Protein AF-A0A0Q7K925-F1 (afdb_monomer)

Sequence (202 aa):
MSREQDFFSYIRTAVDGRAGSNFDGSEWHDALVKLEPDLIVTTNYDKIIERSTGHGYSTHTYESERVAGDVRRRIPTLLKIHGSVDAIEDTILTRTDFTRLRLHGVHALSVLQALFLTRTVLLLGYSLGDPDIQLLLENVLGGRNESPAHYMLTQDSLPDYERDVLRYSHGVTTITYPSGEHERGLASLRVLADLVQSAKPA

Secondary structure (DSSP, 8-state):
--HHHHHHHHHHHHHHEETTEEPPPPHHHHHHHHH--SEEEE---SSHHHHHTTT-SEEEETT-SSHHHHHHTT--EEEETT--GGGGGG---SHHHHHHHHHH-HHHHHHHHHHHHHS--EEES--TT-HHHHHHHHHHHTT--PPP-EEEEEETTS-HHHHHIIIIIS-EEEEEE-TT-HHHHHHHHHHHHHHHHHHS--

Foldseek 3Di:
DDPVVVVLQVVLCVQQNDVVGGDEDDLLLVLVLLLQDLEAEDQGAYCRNCVSNVNQAAEDELLDPCQVVCVVVSRRHYYHDQYYSVPSVQGQDDPVSVVVSVVRSVNVLVVVLVCLQPAEEEAEPDDPPDVSVLVSLQVNPVPDPDAQRYEYEEAPPDDPVNQVCCCRRRSYHYDHDHPPPVVVSSVVSNVSSVVSVVPDDD

Radius of gyration: 17.51 Å; Cα contacts (8 Å, |Δi|>4): 279; chains: 1; bounding box: 45×38×47 Å

Mean predicted aligned error: 5.35 Å

Solvent-accessible surface area (backbone atoms only — not comparable to full-atom values): 11254 Å² total; per-residue (Å²): 133,55,75,65,58,54,49,51,53,48,49,41,36,73,63,33,29,45,94,98,54,53,59,74,60,50,75,62,44,56,32,50,50,58,48,60,63,61,63,47,77,40,72,59,41,45,58,36,67,47,60,61,47,74,57,68,46,54,75,39,42,25,70,36,83,52,55,62,62,35,59,73,67,69,39,38,31,31,38,19,62,29,22,34,55,91,48,52,89,71,32,53,81,49,77,67,32,54,51,47,46,64,68,57,14,47,62,37,53,50,48,49,46,51,43,63,69,73,42,73,47,78,42,68,92,72,61,99,80,47,66,65,62,48,51,46,32,34,73,63,32,67,87,59,99,62,78,60,58,28,37,30,56,44,53,58,77,62,51,69,70,58,52,47,45,32,36,75,45,39,25,28,41,78,47,66,28,61,69,90,41,58,68,57,45,47,50,53,49,40,53,50,17,52,53,52,61,71,67,53,82,130

Nearest PDB structures (foldseek):
  8bto-assembly1_A  TM=7.286E-01  e=7.382E-08  Bacillus cereus MSX-D12
  8btp-assembly1_A  TM=7.248E-01  e=2.450E-07  Bacillus cereus MSX-D12
  6vg7-assembly1_A  TM=5.124E-01  e=2.085E+00  synthetic construct
  4lc1-assembly1_A  TM=2.583E-01  e=9.342E+00  Methylorubrum extorquens AM1

pLDDT: mean 88.45, std 9.46, range [50.0, 97.31]

Structure (mmCIF, N/CA/C/O backbone):
data_AF-A0A0Q7K925-F1
#
_entry.id   AF-A0A0Q7K925-F1
#
loop_
_atom_site.group_PDB
_atom_site.id
_atom_site.type_symbol
_atom_site.label_atom_id
_atom_site.label_alt_id
_atom_site.label_comp_id
_atom_site.label_asym_id
_atom_site.label_entity_id
_atom_site.label_seq_id
_atom_site.pdbx_PDB_ins_code
_atom_site.Cartn_x
_atom_site.Cartn_y
_atom_site.Cartn_z
_atom_site.occupancy
_atom_site.B_iso_or_equiv
_atom_site.auth_seq_id
_atom_site.auth_comp_id
_atom_site.auth_asym_id
_atom_site.auth_atom_id
_atom_site.pdbx_PDB_model_num
ATOM 1 N N . MET A 1 1 ? 13.720 -16.230 -28.187 1.00 56.53 1 MET A N 1
ATOM 2 C CA . MET A 1 1 ? 13.239 -15.173 -27.277 1.00 56.53 1 MET A CA 1
ATOM 3 C C . MET A 1 1 ? 14.450 -14.415 -26.762 1.00 56.53 1 MET A C 1
ATOM 5 O O . MET A 1 1 ? 15.527 -15.002 -26.704 1.00 56.53 1 MET A O 1
ATOM 9 N N . SER A 1 2 ? 14.316 -13.112 -26.508 1.00 81.50 2 SER A N 1
ATOM 10 C CA . SER A 1 2 ? 15.375 -12.313 -25.870 1.00 81.50 2 SER A CA 1
ATOM 11 C C . SER A 1 2 ? 15.489 -12.693 -24.386 1.00 81.50 2 SER A C 1
ATOM 13 O O . SER A 1 2 ? 14.466 -12.964 -23.763 1.00 81.50 2 SER A O 1
ATOM 15 N N . ARG A 1 3 ? 16.696 -12.644 -23.795 1.00 81.69 3 ARG A N 1
ATOM 16 C CA . ARG A 1 3 ? 16.905 -12.852 -22.341 1.00 81.69 3 ARG A CA 1
ATOM 17 C C . ARG A 1 3 ? 16.012 -11.954 -21.478 1.00 81.69 3 ARG A C 1
ATOM 19 O O . ARG A 1 3 ? 15.628 -12.334 -20.381 1.00 81.69 3 ARG A O 1
ATOM 26 N N . GLU A 1 4 ? 15.697 -10.768 -21.983 1.00 80.44 4 GLU A N 1
ATOM 27 C CA . GLU A 1 4 ? 14.828 -9.791 -21.330 1.00 80.44 4 GLU A CA 1
ATOM 28 C C . GLU A 1 4 ? 13.353 -10.226 -21.335 1.00 80.44 4 GLU A C 1
ATOM 30 O O . GLU A 1 4 ? 12.679 -10.152 -20.313 1.00 80.44 4 GLU A O 1
ATOM 35 N N . GLN A 1 5 ? 12.870 -10.783 -22.451 1.00 81.44 5 GLN A N 1
ATOM 36 C CA . GLN A 1 5 ? 11.515 -11.344 -22.539 1.00 81.44 5 GLN A CA 1
ATOM 37 C C . GLN A 1 5 ? 11.351 -12.552 -21.610 1.00 81.44 5 GLN A C 1
ATOM 39 O O . GLN A 1 5 ? 10.313 -12.701 -20.966 1.00 81.44 5 GLN A O 1
ATOM 44 N N . ASP A 1 6 ? 12.388 -13.386 -21.503 1.00 86.94 6 ASP A N 1
ATOM 45 C CA . ASP A 1 6 ? 12.394 -14.530 -20.588 1.00 86.94 6 ASP A CA 1
ATOM 46 C C . ASP A 1 6 ? 12.355 -14.070 -19.119 1.00 86.94 6 ASP A C 1
ATOM 48 O O . ASP A 1 6 ? 11.628 -14.647 -18.309 1.00 86.94 6 ASP A O 1
ATOM 52 N N . PHE A 1 7 ? 13.076 -12.995 -18.780 1.00 88.56 7 PHE A N 1
ATOM 53 C CA . PHE A 1 7 ? 13.074 -12.399 -17.441 1.00 88.56 7 PHE A CA 1
ATOM 54 C C . PHE A 1 7 ? 11.700 -11.840 -17.047 1.00 88.56 7 PHE A C 1
ATOM 56 O O . PHE A 1 7 ? 11.174 -12.185 -15.989 1.00 88.56 7 PHE A O 1
ATOM 63 N N . PHE A 1 8 ? 11.076 -11.034 -17.907 1.00 89.19 8 PHE A N 1
ATOM 64 C CA . PHE A 1 8 ? 9.750 -10.475 -17.634 1.00 89.19 8 PHE A CA 1
ATOM 65 C C . PHE A 1 8 ? 8.655 -11.545 -17.571 1.00 89.19 8 PHE A C 1
ATOM 67 O O . PHE A 1 8 ? 7.779 -11.496 -16.704 1.00 89.19 8 PHE A O 1
ATOM 74 N N . SER A 1 9 ? 8.735 -12.561 -18.434 1.00 88.38 9 SER A N 1
ATOM 75 C CA . SER A 1 9 ? 7.850 -13.729 -18.385 1.00 88.38 9 SER A CA 1
ATOM 76 C C . SER A 1 9 ? 7.991 -14.499 -17.066 1.00 88.38 9 SER A C 1
ATOM 78 O O . SER A 1 9 ? 6.990 -14.902 -16.458 1.00 88.38 9 SER A O 1
ATOM 80 N N . TYR A 1 10 ? 9.229 -14.653 -16.583 1.00 91.62 10 TYR A N 1
ATOM 81 C CA . TYR A 1 10 ? 9.504 -15.259 -15.286 1.00 91.62 10 TYR A CA 1
ATOM 82 C C . TYR A 1 10 ? 8.887 -14.449 -14.143 1.00 91.62 10 TYR A C 1
ATOM 84 O O . TYR A 1 10 ? 8.159 -15.027 -13.339 1.00 91.62 10 TYR A O 1
ATOM 92 N N . ILE A 1 11 ? 9.104 -13.127 -14.097 1.00 91.06 11 ILE A N 1
ATOM 93 C CA . ILE A 1 11 ? 8.522 -12.271 -13.051 1.00 91.06 11 ILE A CA 1
ATOM 94 C C . ILE A 1 11 ? 7.000 -12.362 -13.062 1.00 91.06 11 ILE A C 1
ATOM 96 O O . ILE A 1 11 ? 6.417 -12.637 -12.018 1.00 91.06 11 ILE A O 1
ATOM 100 N N . ARG A 1 12 ? 6.354 -12.209 -14.227 1.00 92.31 12 ARG A N 1
ATOM 101 C CA . ARG A 1 12 ? 4.890 -12.315 -14.345 1.00 92.31 12 ARG A CA 1
ATOM 102 C C . ARG A 1 12 ? 4.382 -13.626 -13.747 1.00 92.31 12 ARG A C 1
ATOM 104 O O . ARG A 1 12 ? 3.444 -13.619 -12.955 1.00 92.31 12 ARG A O 1
ATOM 111 N N . THR A 1 13 ? 5.039 -14.731 -14.088 1.00 92.88 13 THR A N 1
ATOM 112 C CA . THR A 1 13 ? 4.672 -16.056 -13.579 1.00 92.88 13 THR A CA 1
ATOM 113 C C . THR A 1 13 ? 4.901 -16.185 -12.074 1.00 92.88 13 THR A C 1
ATOM 115 O O . THR A 1 13 ? 4.101 -16.811 -11.383 1.00 92.88 13 THR A O 1
ATOM 118 N N . ALA A 1 14 ? 5.993 -15.616 -11.567 1.00 93.12 14 ALA A N 1
ATOM 119 C CA . ALA A 1 14 ? 6.368 -15.698 -10.162 1.00 93.12 14 ALA A CA 1
ATOM 120 C C . ALA A 1 14 ? 5.453 -14.872 -9.250 1.00 93.12 14 ALA A C 1
ATOM 122 O O . ALA A 1 14 ? 5.247 -15.269 -8.108 1.00 93.12 14 ALA A O 1
ATOM 123 N N . VAL A 1 15 ? 4.916 -13.748 -9.739 1.00 92.88 15 VAL A N 1
ATOM 124 C CA . VAL A 1 15 ? 4.122 -12.817 -8.919 1.00 92.88 15 VAL A CA 1
ATOM 125 C C . VAL A 1 15 ? 2.614 -12.969 -9.106 1.00 92.88 15 VAL A C 1
ATOM 127 O O . VAL A 1 15 ? 1.887 -12.791 -8.141 1.00 92.88 15 VAL A O 1
ATOM 130 N N . ASP A 1 16 ? 2.128 -13.333 -10.299 1.00 94.75 16 ASP A N 1
ATOM 131 C CA . ASP A 1 16 ? 0.683 -13.443 -10.574 1.00 94.75 16 ASP A CA 1
ATOM 132 C C . ASP A 1 16 ? 0.240 -14.853 -10.991 1.00 94.75 16 ASP A C 1
ATOM 134 O O . ASP A 1 16 ? -0.944 -15.083 -11.227 1.00 94.75 16 ASP A O 1
ATOM 138 N N . GLY A 1 17 ? 1.168 -15.812 -11.045 1.00 93.00 17 GLY A N 1
ATOM 139 C CA . GLY A 1 17 ? 0.915 -17.188 -11.462 1.00 93.00 17 GLY A CA 1
ATOM 140 C C . GLY A 1 17 ? 1.013 -17.389 -12.977 1.00 93.00 17 GLY A C 1
ATOM 141 O O . GLY A 1 17 ? 1.264 -16.469 -13.758 1.00 93.00 17 GLY A O 1
ATOM 142 N N . ARG A 1 18 ? 0.849 -18.639 -13.423 1.00 90.44 18 ARG A N 1
ATOM 143 C CA . ARG A 1 18 ? 0.875 -18.970 -14.859 1.00 90.44 18 ARG A CA 1
ATOM 144 C C . ARG A 1 18 ? -0.419 -18.513 -15.524 1.00 90.44 18 ARG A C 1
ATOM 146 O O . ARG A 1 18 ? -1.474 -18.530 -14.902 1.00 90.44 18 ARG A O 1
ATOM 153 N N . ALA A 1 19 ? -0.359 -18.19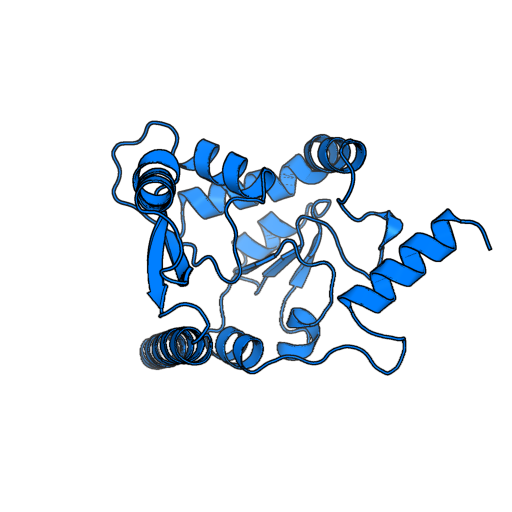5 -16.816 1.00 85.31 19 ALA A N 1
ATOM 154 C CA . ALA A 1 19 ? -1.558 -17.893 -17.594 1.00 85.31 19 ALA A CA 1
ATOM 155 C C . ALA A 1 19 ? -2.591 -19.034 -17.474 1.00 85.31 19 ALA A C 1
ATOM 157 O O . ALA A 1 19 ? -2.273 -20.189 -17.760 1.00 85.31 19 ALA A O 1
ATOM 158 N N . GLY A 1 20 ? -3.807 -18.707 -17.025 1.00 86.44 20 GLY A N 1
ATOM 159 C CA . GLY A 1 20 ? -4.881 -19.681 -16.780 1.00 86.44 20 GLY A CA 1
ATOM 160 C C . GLY A 1 20 ? -4.811 -20.403 -15.427 1.00 86.44 20 GLY A C 1
ATOM 161 O O . GLY A 1 20 ? -5.667 -21.231 -15.142 1.00 86.44 20 GLY A O 1
ATOM 162 N N . SER A 1 21 ? -3.814 -20.093 -14.600 1.00 92.19 21 SER A N 1
ATOM 163 C CA . SER A 1 21 ? -3.635 -20.587 -13.230 1.00 92.19 21 SER A CA 1
ATOM 164 C C . SER A 1 21 ? -3.020 -19.475 -12.373 1.00 92.19 21 SER A C 1
ATOM 166 O O . SER A 1 21 ? -1.971 -19.658 -11.745 1.00 92.19 21 SER A O 1
ATOM 168 N N . ASN A 1 22 ? -3.637 -18.294 -12.434 1.00 93.88 22 ASN A N 1
ATOM 169 C CA . ASN A 1 22 ? -3.220 -17.125 -11.671 1.00 93.88 22 ASN A CA 1
ATOM 170 C C . ASN A 1 22 ? -3.412 -17.360 -10.167 1.00 93.88 22 ASN A C 1
ATOM 172 O O . ASN A 1 22 ? -4.218 -18.197 -9.767 1.00 93.88 22 ASN A O 1
ATOM 176 N N . PHE A 1 23 ? -2.677 -16.628 -9.331 1.00 94.62 23 PHE A N 1
ATOM 177 C CA . PHE A 1 23 ? -2.871 -16.716 -7.884 1.00 94.62 23 PHE A CA 1
ATOM 178 C C . PHE A 1 23 ? -4.201 -16.090 -7.458 1.00 94.62 23 PHE A C 1
ATOM 180 O O . PHE A 1 23 ? -4.569 -15.005 -7.917 1.00 94.62 23 PHE A O 1
ATOM 187 N N . ASP A 1 24 ? -4.899 -16.757 -6.548 1.00 92.56 24 ASP A N 1
ATOM 188 C CA . ASP A 1 24 ? -6.140 -16.255 -5.968 1.00 92.56 24 ASP A CA 1
ATOM 189 C C . ASP A 1 24 ? -5.893 -15.449 -4.689 1.00 92.56 24 ASP A C 1
ATOM 191 O O . ASP A 1 24 ? -4.820 -15.498 -4.078 1.00 92.56 24 ASP A O 1
ATOM 195 N N . GLY A 1 25 ? -6.916 -14.690 -4.294 1.00 93.56 25 GLY A N 1
ATOM 196 C CA . GLY A 1 25 ? -6.944 -13.981 -3.023 1.00 93.56 25 GLY A CA 1
ATOM 197 C C . GLY A 1 25 ? -6.832 -14.939 -1.842 1.00 93.56 25 GLY A C 1
ATOM 198 O O . GLY A 1 25 ? -7.434 -16.009 -1.817 1.00 93.56 25 GLY A O 1
ATOM 199 N N . SER A 1 26 ? -6.047 -14.538 -0.849 1.00 95.00 26 SER A N 1
ATOM 200 C CA . SER A 1 26 ? -6.029 -15.174 0.470 1.00 95.00 26 SER A CA 1
ATOM 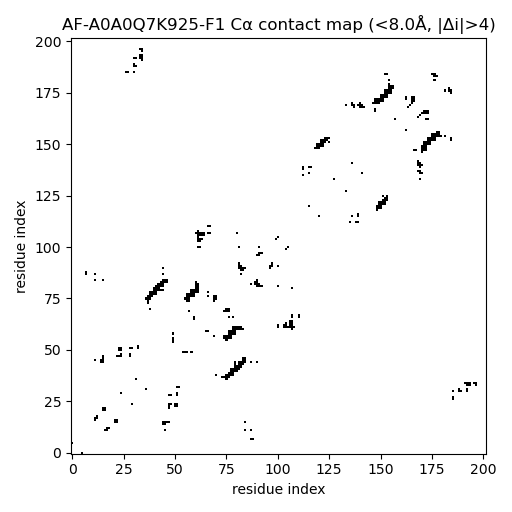201 C C . SER A 1 26 ? -7.096 -14.576 1.392 1.00 95.00 26 SER A C 1
ATOM 203 O O . SER A 1 26 ? -7.651 -13.518 1.107 1.00 95.00 26 SER A O 1
ATOM 205 N N . GLU A 1 27 ? -7.287 -15.169 2.573 1.00 96.31 27 GLU A N 1
ATOM 206 C CA . GLU A 1 27 ? -8.191 -14.637 3.607 1.00 96.31 27 GLU A CA 1
ATOM 207 C C . GLU A 1 27 ? -7.883 -13.181 4.020 1.00 96.31 27 GLU A C 1
ATOM 209 O O . GLU A 1 27 ? -8.756 -12.466 4.516 1.00 96.31 27 GLU A O 1
ATOM 214 N N . TRP A 1 28 ? -6.643 -12.723 3.813 1.00 96.19 28 TRP A N 1
ATOM 215 C CA . TRP A 1 28 ? -6.256 -11.322 3.993 1.00 96.19 28 TRP A CA 1
ATOM 216 C C . TRP A 1 28 ? -6.918 -10.397 2.975 1.00 96.19 28 TRP A C 1
ATOM 218 O O . TRP A 1 28 ? -7.328 -9.293 3.329 1.00 96.19 28 TRP A O 1
ATOM 228 N N . HIS A 1 29 ? -7.044 -10.852 1.730 1.00 95.75 29 HIS A N 1
ATOM 229 C CA . HIS A 1 29 ? -7.736 -10.116 0.681 1.00 95.75 29 HIS A CA 1
ATOM 230 C C . HIS A 1 29 ? -9.235 -10.074 0.965 1.00 95.75 29 HIS A C 1
ATOM 232 O O . HIS A 1 29 ? -9.829 -9.012 0.830 1.00 95.75 29 HIS A O 1
ATOM 238 N N . ASP A 1 30 ? -9.825 -11.159 1.474 1.00 95.25 30 ASP A N 1
ATOM 239 C CA . ASP A 1 30 ? -11.230 -11.160 1.904 1.00 95.25 30 ASP A CA 1
ATOM 240 C C . ASP A 1 30 ? -11.481 -10.141 3.025 1.00 95.25 30 ASP A C 1
ATOM 242 O O . ASP A 1 30 ? -12.455 -9.388 2.994 1.00 95.25 30 ASP A O 1
ATOM 246 N N . ALA A 1 31 ? -10.582 -10.078 4.015 1.00 96.06 31 ALA A N 1
ATOM 247 C CA . ALA A 1 31 ? -10.664 -9.099 5.096 1.00 96.06 31 ALA A CA 1
ATOM 248 C C . ALA A 1 31 ? -10.478 -7.656 4.588 1.00 96.06 31 ALA A C 1
ATOM 250 O O . ALA A 1 31 ? -11.187 -6.756 5.038 1.00 96.06 31 ALA A O 1
ATOM 251 N N . LEU A 1 32 ? -9.574 -7.437 3.626 1.00 94.94 32 LEU A N 1
ATOM 252 C CA . LEU A 1 32 ? -9.374 -6.143 2.968 1.00 94.94 32 LEU A CA 1
ATOM 253 C C . LEU A 1 32 ? -10.607 -5.715 2.159 1.00 94.94 32 LEU A C 1
ATOM 255 O O . LEU A 1 32 ? -11.028 -4.566 2.254 1.00 94.94 32 LEU A O 1
ATOM 259 N N . VAL A 1 33 ? -11.208 -6.634 1.400 1.00 93.75 33 VAL A N 1
ATOM 260 C CA . VAL A 1 33 ? -12.449 -6.393 0.649 1.00 93.75 33 VAL A CA 1
ATOM 261 C C . VAL A 1 33 ? -13.570 -6.035 1.616 1.00 93.75 33 VAL A C 1
ATOM 263 O O . VAL A 1 33 ? -14.247 -5.037 1.405 1.00 93.75 33 VAL A O 1
ATOM 266 N N . LYS A 1 34 ? -13.716 -6.776 2.722 1.00 95.06 34 LYS A N 1
ATOM 267 C CA . LYS A 1 34 ? -14.710 -6.485 3.764 1.00 95.06 34 LYS A CA 1
ATOM 268 C C . LYS A 1 34 ? -14.487 -5.133 4.439 1.00 95.06 34 LYS A C 1
ATOM 270 O O . LYS A 1 34 ? -15.453 -4.514 4.870 1.00 95.06 34 LYS A O 1
ATOM 275 N N . LEU A 1 35 ? -13.248 -4.664 4.553 1.00 94.31 35 LEU A N 1
ATOM 276 C CA . LEU A 1 35 ? -12.957 -3.333 5.087 1.00 94.31 35 LEU A CA 1
ATOM 277 C C . LEU A 1 35 ? -13.506 -2.218 4.172 1.00 94.31 35 LEU A C 1
ATOM 279 O O . LEU A 1 35 ? -13.855 -1.151 4.670 1.00 94.31 35 LEU A O 1
ATOM 283 N N . GLU A 1 36 ? -13.626 -2.485 2.865 1.00 93.19 36 GLU A N 1
ATOM 284 C CA . GLU A 1 36 ? -14.076 -1.552 1.817 1.00 93.19 36 GLU A CA 1
ATOM 285 C C . GLU A 1 36 ? -13.370 -0.180 1.878 1.00 93.19 36 GLU A C 1
ATOM 287 O O . GLU A 1 36 ? -14.025 0.856 2.018 1.00 93.19 36 GLU A O 1
ATOM 292 N N . PRO A 1 37 ? -12.026 -0.134 1.808 1.00 93.69 37 PRO A N 1
ATOM 293 C CA . PRO A 1 37 ? -11.300 1.132 1.794 1.00 93.69 37 PRO A CA 1
ATOM 294 C C . PRO A 1 37 ? -11.608 1.935 0.520 1.00 93.69 37 PRO A C 1
ATOM 296 O O . PRO A 1 37 ? -11.560 1.389 -0.575 1.00 93.69 37 PRO A O 1
ATOM 299 N N . ASP A 1 38 ? -11.827 3.250 0.622 1.00 92.25 38 ASP A N 1
ATOM 300 C CA . ASP A 1 38 ? -12.024 4.124 -0.556 1.00 92.25 38 ASP A CA 1
ATOM 301 C C . ASP A 1 38 ? -10.792 4.177 -1.479 1.00 92.25 38 ASP A C 1
ATOM 303 O O . ASP A 1 38 ? -10.878 4.513 -2.662 1.00 92.25 38 ASP A O 1
ATOM 307 N N . LEU A 1 39 ? -9.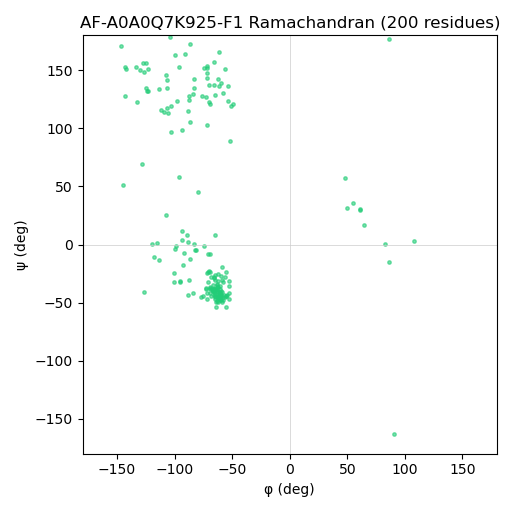614 3.913 -0.919 1.00 95.25 39 LEU A N 1
ATOM 308 C CA . LEU A 1 39 ? -8.346 3.958 -1.623 1.00 95.25 39 LEU A CA 1
ATOM 309 C C . LEU A 1 39 ? -7.443 2.836 -1.122 1.00 95.25 39 LEU A C 1
ATOM 311 O O . LEU A 1 39 ? -7.175 2.740 0.075 1.00 95.25 39 LEU A O 1
ATOM 315 N N . ILE A 1 40 ? -6.923 2.053 -2.057 1.00 96.12 40 ILE A N 1
ATOM 316 C CA . ILE A 1 40 ? -5.865 1.077 -1.825 1.00 96.12 40 ILE A CA 1
ATOM 317 C C . ILE A 1 40 ? -4.634 1.545 -2.591 1.00 96.12 40 ILE A C 1
ATOM 319 O O . ILE A 1 40 ? -4.725 1.932 -3.755 1.00 96.12 40 ILE A O 1
ATOM 323 N N . VAL A 1 41 ? -3.477 1.507 -1.940 1.00 94.19 41 VAL A N 1
ATOM 324 C CA . VAL A 1 41 ? -2.188 1.804 -2.563 1.00 94.19 41 VAL A CA 1
ATOM 325 C C . VAL A 1 41 ? -1.282 0.602 -2.350 1.00 94.19 41 VAL A C 1
ATOM 327 O O . VAL A 1 41 ? -1.210 0.088 -1.237 1.00 94.19 41 VAL A O 1
ATOM 330 N N . THR A 1 42 ? -0.620 0.134 -3.405 1.00 93.00 42 THR A N 1
ATOM 331 C CA . THR A 1 42 ? 0.251 -1.044 -3.341 1.00 93.00 42 THR A CA 1
ATOM 332 C C . THR A 1 42 ? 1.501 -0.878 -4.201 1.00 93.00 42 THR A C 1
ATOM 334 O O . THR A 1 42 ? 1.494 -0.175 -5.216 1.00 93.00 42 THR A O 1
ATOM 337 N N . THR A 1 43 ? 2.577 -1.538 -3.784 1.00 90.69 43 THR A N 1
ATOM 338 C CA . THR A 1 43 ? 3.808 -1.740 -4.560 1.00 90.69 43 THR A CA 1
ATOM 339 C C . THR A 1 43 ? 3.842 -3.119 -5.228 1.00 90.69 43 THR A C 1
ATOM 341 O O . THR A 1 43 ? 4.753 -3.419 -5.993 1.00 90.69 43 THR A O 1
ATOM 344 N N . ASN A 1 44 ? 2.814 -3.947 -5.010 1.00 92.81 44 ASN A N 1
ATOM 345 C CA . ASN A 1 44 ? 2.686 -5.248 -5.653 1.00 92.81 44 ASN A CA 1
ATOM 346 C C . ASN A 1 44 ? 2.332 -5.120 -7.143 1.00 92.81 44 ASN A C 1
ATOM 348 O O . ASN A 1 44 ? 1.513 -4.288 -7.545 1.00 92.81 44 ASN A O 1
ATOM 352 N N . TYR A 1 45 ? 2.897 -6.017 -7.952 1.00 94.06 45 TYR A N 1
ATOM 353 C CA . TYR A 1 45 ? 2.660 -6.072 -9.398 1.00 94.06 45 TYR A CA 1
ATOM 354 C C . TYR A 1 45 ? 1.436 -6.913 -9.774 1.00 94.06 45 TYR A C 1
ATOM 356 O O . TYR A 1 45 ? 0.803 -6.641 -10.797 1.00 94.06 45 TYR A O 1
ATOM 364 N N . ASP A 1 46 ? 1.130 -7.941 -8.978 1.00 95.56 46 ASP A N 1
ATOM 365 C CA . ASP A 1 46 ? 0.066 -8.924 -9.212 1.00 95.56 46 ASP A CA 1
ATOM 366 C C . ASP A 1 46 ? -1.331 -8.294 -9.252 1.00 95.56 46 ASP A C 1
ATOM 368 O O . ASP A 1 46 ? -1.506 -7.138 -8.874 1.00 95.56 46 ASP A O 1
ATOM 372 N N . LYS A 1 47 ? -2.328 -9.039 -9.739 1.00 95.69 47 LYS A N 1
ATOM 373 C CA . LYS A 1 47 ? -3.717 -8.560 -9.859 1.00 95.69 47 LYS A CA 1
ATOM 374 C C . LYS A 1 47 ? -4.656 -9.190 -8.831 1.00 95.69 47 LYS A C 1
ATOM 376 O O . LYS A 1 47 ? -5.857 -9.330 -9.085 1.00 95.69 47 LYS A O 1
ATOM 381 N N . ILE A 1 48 ? -4.123 -9.634 -7.692 1.00 96.56 48 ILE A N 1
ATOM 382 C CA . ILE A 1 48 ? -4.905 -10.367 -6.695 1.00 96.56 48 ILE A CA 1
ATOM 383 C C . ILE A 1 48 ? -5.969 -9.453 -6.074 1.00 96.56 48 ILE A C 1
ATOM 385 O O . ILE A 1 48 ? -7.111 -9.882 -5.908 1.00 96.56 48 ILE A O 1
ATOM 389 N N . ILE A 1 49 ? -5.646 -8.186 -5.791 1.00 95.62 49 ILE A N 1
ATOM 390 C CA . ILE A 1 49 ? -6.597 -7.209 -5.227 1.00 95.62 49 ILE A CA 1
ATOM 391 C C . ILE A 1 49 ? -7.729 -6.919 -6.223 1.00 95.62 49 ILE A C 1
ATOM 393 O O . ILE A 1 49 ? -8.905 -6.932 -5.856 1.00 95.62 49 ILE A O 1
ATOM 397 N N . GLU A 1 50 ? -7.400 -6.713 -7.497 1.00 95.50 50 GLU A N 1
ATOM 398 C CA . GLU A 1 50 ? -8.366 -6.489 -8.573 1.00 95.50 50 GLU A CA 1
ATOM 399 C C . GLU A 1 50 ? -9.334 -7.671 -8.702 1.00 95.50 50 GLU A C 1
ATOM 401 O O . GLU A 1 50 ? -10.548 -7.474 -8.764 1.00 95.50 50 GLU A O 1
ATOM 406 N N . ARG A 1 51 ? -8.813 -8.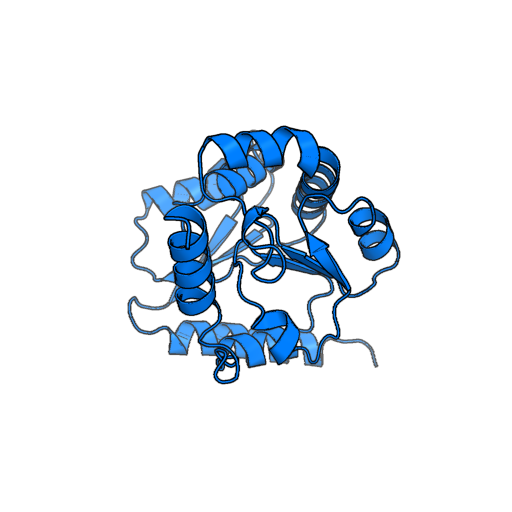907 -8.684 1.00 94.25 51 ARG A N 1
ATOM 407 C CA . ARG A 1 51 ? -9.637 -10.124 -8.726 1.00 94.25 51 ARG A CA 1
ATOM 408 C C . ARG A 1 51 ? -10.506 -10.268 -7.475 1.00 94.25 51 ARG A C 1
ATOM 410 O O . ARG A 1 51 ? -11.706 -10.494 -7.605 1.00 94.25 51 ARG A O 1
ATOM 417 N N . SER A 1 52 ? -9.928 -10.078 -6.288 1.00 93.75 52 SER A N 1
ATOM 418 C CA . SER A 1 52 ? -10.620 -10.246 -4.997 1.00 93.75 52 SER A CA 1
ATOM 419 C C . SER A 1 52 ? -11.752 -9.235 -4.799 1.00 93.75 52 SER A C 1
ATOM 421 O O . SER A 1 52 ? -12.760 -9.537 -4.173 1.00 93.75 52 SER A O 1
ATOM 423 N N . THR A 1 53 ? -11.617 -8.038 -5.373 1.00 90.12 53 THR A N 1
ATOM 424 C CA . THR A 1 53 ? -12.638 -6.977 -5.324 1.00 90.12 53 THR A CA 1
ATOM 425 C C . THR A 1 53 ? -13.654 -7.059 -6.466 1.00 90.12 53 THR A C 1
ATOM 427 O O . THR A 1 53 ? -14.501 -6.176 -6.596 1.00 90.12 53 THR A O 1
ATOM 430 N N . GLY A 1 54 ? -13.562 -8.066 -7.343 1.00 87.25 54 GLY A N 1
ATOM 431 C CA . GLY A 1 54 ? -14.413 -8.162 -8.530 1.00 87.25 54 GLY A CA 1
ATOM 432 C C . GLY A 1 54 ? -14.246 -6.983 -9.496 1.00 87.25 54 GLY A C 1
ATOM 433 O O . GLY A 1 54 ? -15.193 -6.631 -10.190 1.00 87.25 54 GLY A O 1
ATOM 434 N N . HIS A 1 55 ? -13.056 -6.372 -9.545 1.00 85.25 55 HIS A N 1
ATOM 435 C CA . HIS A 1 55 ? -12.756 -5.152 -10.307 1.00 85.25 55 HIS A CA 1
ATOM 436 C C . HIS A 1 55 ? -13.588 -3.929 -9.874 1.00 85.25 55 HIS A C 1
ATOM 438 O O . HIS A 1 55 ? -13.876 -3.047 -10.681 1.00 85.25 55 HIS A O 1
ATOM 444 N N . GLY A 1 56 ? -13.961 -3.857 -8.591 1.00 89.50 56 GLY A N 1
ATOM 445 C CA . GLY A 1 56 ? -14.729 -2.741 -8.024 1.00 89.50 56 GLY A CA 1
ATOM 446 C C . GLY A 1 56 ? -13.958 -1.421 -7.880 1.00 89.50 56 GLY A C 1
ATOM 447 O O . GLY A 1 56 ? -14.560 -0.396 -7.568 1.00 89.50 56 GLY A O 1
ATOM 448 N N . TYR A 1 57 ? -12.643 -1.430 -8.113 1.00 95.44 57 TYR A N 1
ATOM 449 C CA . TYR A 1 57 ? -11.764 -0.268 -7.984 1.00 95.44 57 TYR A CA 1
ATOM 450 C C . TYR A 1 57 ? -11.327 0.269 -9.350 1.00 95.44 57 TYR A C 1
ATOM 452 O O . TYR A 1 57 ? -11.003 -0.484 -10.266 1.00 95.44 57 TYR A O 1
ATOM 460 N N . SER A 1 58 ? -11.250 1.595 -9.464 1.00 96.38 58 SER A N 1
ATOM 461 C CA . SER A 1 58 ? -10.573 2.283 -10.563 1.00 96.38 58 SER A CA 1
ATOM 462 C C . SER A 1 58 ? -9.062 2.098 -10.394 1.00 96.38 58 SER A C 1
ATOM 464 O O . SER A 1 58 ? -8.455 2.716 -9.514 1.00 96.38 58 SER A O 1
ATOM 466 N N . THR A 1 59 ? -8.469 1.197 -11.181 1.00 96.44 59 THR A N 1
ATOM 467 C CA . THR A 1 59 ? -7.040 0.861 -11.098 1.00 96.44 59 THR A CA 1
ATOM 468 C C . THR A 1 59 ? -6.184 1.848 -11.887 1.00 96.44 59 THR A C 1
ATOM 470 O O . THR A 1 59 ? -6.415 2.087 -13.071 1.00 96.44 59 THR A O 1
ATOM 473 N N . HIS A 1 60 ? -5.151 2.378 -11.237 1.00 96.19 60 HIS A N 1
ATOM 474 C CA . HIS A 1 60 ? -4.183 3.323 -11.787 1.00 96.19 60 HIS A CA 1
ATOM 475 C C . HIS A 1 60 ? -2.757 2.860 -11.495 1.00 96.19 60 HIS A C 1
ATOM 477 O O . HIS A 1 60 ? -2.495 2.246 -10.462 1.00 96.19 60 HIS A O 1
ATOM 483 N N . THR A 1 61 ? -1.822 3.206 -12.374 1.00 95.38 61 THR A N 1
ATOM 484 C CA . THR A 1 61 ? -0.377 3.082 -12.131 1.00 95.38 61 THR A CA 1
ATOM 485 C C . THR A 1 61 ? 0.235 4.451 -11.827 1.00 95.38 61 THR A C 1
ATOM 487 O O . THR A 1 61 ? -0.467 5.467 -11.833 1.00 95.38 61 THR A O 1
ATOM 490 N N . TYR A 1 62 ? 1.543 4.497 -11.563 1.00 91.88 62 TYR A N 1
ATOM 491 C CA . TYR A 1 62 ? 2.254 5.740 -11.252 1.00 91.88 62 TYR A CA 1
ATOM 492 C C . TYR A 1 62 ? 2.130 6.830 -12.328 1.00 91.88 62 TYR A C 1
ATOM 494 O O . TYR A 1 62 ? 2.154 8.007 -11.986 1.00 91.88 62 TYR A O 1
ATOM 502 N N . GLU A 1 63 ? 1.941 6.472 -13.599 1.00 93.31 63 GLU A N 1
ATOM 503 C CA . GLU A 1 63 ? 1.815 7.432 -14.711 1.00 93.31 63 GLU A CA 1
ATOM 504 C C . GLU A 1 63 ? 0.408 8.036 -14.842 1.00 93.31 63 GLU A C 1
ATOM 506 O O . GLU A 1 63 ? 0.175 8.905 -15.679 1.00 93.31 63 GLU A O 1
ATOM 511 N N . SER A 1 64 ? -0.562 7.586 -14.039 1.00 93.19 64 SER A N 1
ATOM 512 C CA . SER A 1 64 ? -1.940 8.054 -14.173 1.00 93.19 64 SER A CA 1
ATOM 513 C C . SER A 1 64 ? -2.116 9.507 -13.732 1.00 93.19 64 SER A C 1
ATOM 515 O O . SER A 1 64 ? -1.949 9.850 -12.562 1.00 93.19 64 SER A O 1
ATOM 517 N N . GLU A 1 65 ? -2.612 10.340 -14.645 1.00 93.38 65 GLU A N 1
ATOM 518 C CA . GLU A 1 65 ? -3.072 11.709 -14.364 1.00 93.38 65 GLU A CA 1
ATOM 519 C C . GLU A 1 65 ? -4.512 11.765 -13.816 1.00 93.38 65 GLU A C 1
ATOM 521 O O . GLU A 1 65 ? -5.036 12.827 -13.475 1.00 93.38 65 GLU A O 1
ATOM 526 N N . ARG A 1 66 ? -5.202 10.618 -13.752 1.00 95.00 66 ARG A N 1
ATOM 527 C CA . ARG A 1 66 ? -6.619 10.542 -13.356 1.00 95.00 66 ARG A CA 1
ATOM 528 C C . ARG A 1 66 ? -6.819 10.298 -11.866 1.00 95.00 66 ARG A C 1
ATOM 530 O O . ARG A 1 66 ? -7.908 10.576 -11.360 1.00 95.00 66 ARG A O 1
ATOM 537 N N . VAL A 1 67 ? -5.783 9.834 -11.168 1.00 95.38 67 VAL A N 1
ATOM 538 C CA . VAL A 1 67 ? -5.853 9.442 -9.754 1.00 95.38 67 VAL A CA 1
ATOM 539 C C . VAL A 1 67 ? -6.392 10.568 -8.865 1.00 95.38 67 VAL A C 1
ATOM 541 O O . VAL A 1 67 ? -7.316 10.335 -8.088 1.00 95.38 67 VAL A O 1
ATOM 544 N N . ALA A 1 68 ? -5.940 11.817 -9.039 1.00 94.94 68 ALA A N 1
ATOM 545 C CA . ALA A 1 68 ? -6.464 12.958 -8.277 1.00 94.94 68 ALA A CA 1
ATOM 546 C C . ALA A 1 68 ? -7.972 13.174 -8.496 1.00 94.94 68 ALA A C 1
ATOM 548 O O . ALA A 1 68 ? -8.716 13.495 -7.567 1.00 94.94 68 ALA A O 1
ATOM 549 N N . GLY A 1 69 ? -8.431 13.015 -9.740 1.00 96.19 69 GLY A N 1
ATOM 550 C CA . GLY A 1 69 ? -9.829 13.206 -10.114 1.00 96.19 69 GLY A CA 1
ATOM 551 C C . GLY A 1 69 ? -10.748 12.131 -9.540 1.00 96.19 69 GLY A C 1
ATOM 552 O O . GLY A 1 69 ? -11.881 12.443 -9.166 1.00 96.19 69 GLY A O 1
ATOM 553 N N . ASP A 1 70 ? -10.272 10.891 -9.463 1.00 96.62 70 ASP A N 1
ATOM 554 C CA . ASP A 1 70 ? -11.022 9.761 -8.911 1.00 96.62 70 ASP A CA 1
ATOM 555 C C . ASP A 1 70 ? -11.070 9.837 -7.378 1.00 96.62 70 ASP A C 1
ATOM 557 O O . ASP A 1 70 ? -12.159 9.790 -6.799 1.00 96.62 70 ASP A O 1
ATOM 561 N N . VAL A 1 71 ? -9.935 10.146 -6.734 1.00 94.75 71 VAL A N 1
ATOM 562 C CA . VAL A 1 71 ? -9.855 10.431 -5.289 1.00 94.75 71 VAL A CA 1
ATOM 563 C C . VAL A 1 71 ? -10.803 11.566 -4.893 1.00 94.75 71 VAL A C 1
ATOM 565 O O . VAL A 1 71 ? -11.546 11.443 -3.917 1.00 94.75 71 VAL A O 1
ATOM 568 N N . ARG A 1 72 ? -10.834 12.668 -5.659 1.00 94.69 72 ARG A N 1
ATOM 569 C CA . ARG A 1 72 ? -11.733 13.807 -5.398 1.00 94.69 72 ARG A CA 1
ATOM 570 C C . ARG A 1 72 ? -13.209 13.424 -5.504 1.00 94.69 72 ARG A C 1
ATOM 572 O O . ARG A 1 72 ? -14.029 13.945 -4.754 1.00 94.69 72 ARG A O 1
ATOM 579 N N . ARG A 1 73 ? -13.551 12.541 -6.444 1.00 95.81 73 ARG A N 1
ATOM 580 C CA . ARG A 1 73 ? -14.923 12.064 -6.671 1.00 95.81 73 ARG A CA 1
ATOM 581 C C . ARG A 1 73 ? -15.333 10.928 -5.734 1.00 95.81 73 ARG A C 1
ATOM 583 O O . ARG A 1 73 ? -16.469 10.481 -5.837 1.00 95.81 73 ARG A O 1
ATOM 590 N N . ARG A 1 74 ? -14.445 10.497 -4.827 1.00 93.38 74 ARG A N 1
ATOM 591 C CA . ARG A 1 74 ? -14.645 9.330 -3.951 1.00 93.38 74 ARG A CA 1
ATOM 592 C C . ARG A 1 74 ? -14.975 8.063 -4.745 1.00 93.38 74 ARG A C 1
ATOM 594 O O . ARG A 1 74 ? -15.789 7.252 -4.324 1.00 93.38 74 ARG A O 1
ATOM 601 N N . ILE A 1 75 ? -14.368 7.923 -5.921 1.00 95.81 75 ILE A N 1
ATOM 602 C CA . ILE A 1 75 ? -14.419 6.671 -6.673 1.00 95.81 75 ILE A CA 1
ATOM 603 C C . ILE A 1 75 ? -13.443 5.712 -5.979 1.00 95.81 75 ILE A C 1
ATOM 605 O O . ILE A 1 75 ? -12.287 6.112 -5.799 1.00 95.81 75 ILE A O 1
ATOM 609 N N . PRO A 1 76 ? -13.856 4.485 -5.603 1.00 95.69 76 PRO A N 1
ATOM 610 C CA . PRO A 1 76 ? -12.943 3.483 -5.064 1.00 95.69 76 PRO A CA 1
ATOM 611 C C . PRO A 1 76 ? -11.736 3.332 -5.987 1.00 95.69 76 PRO A C 1
ATOM 613 O O . PRO A 1 76 ? -11.889 3.059 -7.177 1.00 95.69 76 PRO A O 1
ATOM 616 N N . THR A 1 77 ? -10.540 3.602 -5.475 1.00 97.31 77 THR A N 1
ATOM 617 C CA . THR A 1 77 ? -9.329 3.749 -6.296 1.00 97.31 77 THR A CA 1
ATOM 618 C C . THR A 1 77 ? -8.250 2.765 -5.851 1.00 97.31 77 THR A C 1
ATOM 620 O O . THR A 1 77 ? -7.973 2.651 -4.661 1.00 97.31 77 THR A O 1
ATOM 623 N N . LEU A 1 78 ? -7.635 2.053 -6.796 1.00 97.25 78 LEU A N 1
ATOM 624 C CA . LEU A 1 78 ? -6.459 1.214 -6.556 1.00 97.25 78 LEU A CA 1
ATOM 625 C C . LEU A 1 78 ? -5.262 1.847 -7.267 1.00 97.25 78 LEU A C 1
ATOM 627 O O . LEU A 1 78 ? -5.251 1.929 -8.490 1.00 97.25 78 LEU A O 1
ATOM 631 N N . LEU A 1 79 ? -4.255 2.293 -6.520 1.00 96.12 79 LEU A N 1
ATOM 632 C CA . LEU A 1 79 ? -3.026 2.866 -7.067 1.00 96.12 79 LEU A CA 1
ATOM 633 C C . LEU A 1 79 ? -1.859 1.885 -6.912 1.00 96.12 79 LEU A C 1
ATOM 635 O O . LEU A 1 79 ? -1.447 1.576 -5.795 1.00 96.12 79 LEU A O 1
ATOM 639 N N . LYS A 1 80 ? -1.289 1.443 -8.034 1.00 95.38 80 LYS A N 1
ATOM 640 C CA . LYS A 1 80 ? -0.124 0.552 -8.089 1.00 95.38 80 LYS A CA 1
ATOM 641 C C . LYS A 1 80 ? 1.125 1.359 -8.434 1.00 95.38 80 LYS A C 1
ATOM 643 O O . LYS A 1 80 ? 1.377 1.668 -9.601 1.00 95.38 80 LYS A O 1
ATOM 648 N N . ILE A 1 81 ? 1.889 1.754 -7.416 1.00 91.88 81 ILE A N 1
ATOM 649 C CA . ILE A 1 81 ? 3.007 2.706 -7.565 1.00 91.88 81 ILE A CA 1
ATOM 650 C C . ILE A 1 81 ? 4.138 2.103 -8.403 1.00 91.88 81 ILE A C 1
ATOM 652 O O . ILE A 1 81 ? 4.769 2.802 -9.187 1.00 91.88 81 ILE A O 1
ATOM 656 N N . HIS A 1 82 ? 4.380 0.799 -8.287 1.00 91.38 82 HIS A N 1
ATOM 657 C CA . HIS A 1 82 ? 5.448 0.134 -9.037 1.00 91.38 82 HIS A CA 1
ATOM 658 C C . HIS A 1 82 ? 4.971 -0.481 -10.361 1.00 91.38 82 HIS A C 1
ATOM 660 O O . HIS A 1 82 ? 5.717 -1.201 -11.014 1.00 91.38 82 HIS A O 1
ATOM 666 N N . GLY A 1 83 ? 3.754 -0.161 -10.808 1.00 93.00 83 GLY A N 1
ATOM 667 C CA . GLY A 1 83 ? 3.181 -0.692 -12.047 1.00 93.00 83 GLY A CA 1
ATOM 668 C C . GLY A 1 83 ? 2.389 -1.987 -11.842 1.00 93.00 83 GLY A C 1
ATOM 669 O O . GLY A 1 83 ? 1.956 -2.304 -10.738 1.00 93.00 83 GLY A O 1
ATOM 670 N N . SER A 1 84 ? 2.129 -2.715 -12.929 1.00 95.00 84 SER A N 1
ATOM 671 C CA . SER A 1 84 ? 1.267 -3.906 -12.931 1.00 95.00 84 SER A CA 1
ATOM 672 C C . SER A 1 84 ? 1.803 -4.971 -13.885 1.00 95.00 84 SER A C 1
ATOM 674 O O . SER A 1 84 ? 2.407 -4.641 -14.902 1.00 95.00 84 SER A O 1
ATOM 676 N N . VAL A 1 85 ? 1.507 -6.246 -13.622 1.00 94.25 85 VAL A N 1
ATOM 677 C CA . VAL A 1 85 ? 1.866 -7.373 -14.508 1.00 94.25 85 VAL A CA 1
ATOM 678 C C . VAL A 1 85 ? 1.300 -7.286 -15.932 1.00 94.25 85 VAL A C 1
ATOM 680 O O . VAL A 1 85 ? 1.817 -7.964 -16.831 1.00 94.25 85 VAL A O 1
ATOM 683 N N . ASP A 1 86 ? 0.262 -6.470 -16.147 1.00 90.81 86 ASP A N 1
ATOM 684 C CA . ASP A 1 86 ? -0.311 -6.204 -17.475 1.00 90.81 86 ASP A CA 1
ATOM 685 C C . ASP A 1 86 ? 0.707 -5.526 -18.411 1.00 90.81 86 ASP A C 1
ATOM 687 O O . ASP A 1 86 ? 0.767 -5.863 -19.591 1.00 90.81 86 ASP A O 1
ATOM 691 N N . ALA A 1 87 ? 1.539 -4.633 -17.866 1.00 91.31 87 ALA A N 1
ATOM 692 C CA . ALA A 1 87 ? 2.626 -3.933 -18.549 1.00 91.31 87 ALA A CA 1
ATOM 693 C C . ALA A 1 87 ? 3.907 -4.115 -17.722 1.00 91.31 87 ALA A C 1
ATOM 695 O O . ALA A 1 87 ? 4.372 -3.210 -17.030 1.00 91.31 87 ALA A O 1
ATOM 696 N N . ILE A 1 88 ? 4.416 -5.350 -17.712 1.00 90.12 88 ILE A N 1
ATOM 697 C CA . ILE A 1 88 ? 5.510 -5.758 -16.823 1.00 90.12 88 ILE A CA 1
ATOM 698 C C . ILE A 1 88 ? 6.815 -5.020 -17.157 1.00 90.12 88 ILE A C 1
ATOM 700 O O . ILE A 1 88 ? 7.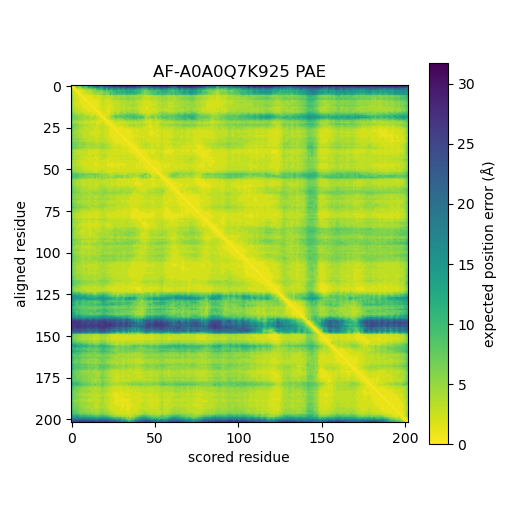624 -4.754 -16.275 1.00 90.12 88 ILE A O 1
ATOM 704 N N . GLU A 1 89 ? 6.988 -4.637 -18.415 1.00 88.94 89 GLU A N 1
ATOM 705 C CA . GLU A 1 89 ? 8.124 -3.873 -18.923 1.00 88.94 89 GLU A CA 1
ATOM 706 C C . GLU A 1 89 ? 8.181 -2.453 -18.327 1.00 88.94 89 GLU A C 1
ATOM 708 O O . GLU A 1 89 ? 9.262 -1.883 -18.174 1.00 88.94 89 GLU A O 1
ATOM 713 N N . ASP A 1 90 ? 7.028 -1.919 -17.912 1.00 89.75 90 ASP A N 1
ATOM 714 C CA . ASP A 1 90 ? 6.888 -0.589 -17.313 1.00 89.75 90 ASP A CA 1
ATOM 715 C C . ASP A 1 90 ? 6.939 -0.624 -15.773 1.00 89.75 90 ASP A C 1
ATOM 717 O O . ASP A 1 90 ? 6.800 0.407 -15.108 1.00 89.75 90 ASP A O 1
ATOM 721 N N . THR A 1 91 ? 7.184 -1.792 -15.170 1.00 91.88 91 THR A N 1
ATOM 722 C CA . THR A 1 91 ? 7.267 -1.920 -13.707 1.00 91.88 91 THR A CA 1
ATOM 723 C C . THR A 1 91 ? 8.535 -1.308 -13.114 1.00 91.88 91 THR A C 1
ATOM 725 O O . THR A 1 91 ? 9.567 -1.180 -13.774 1.00 91.88 91 THR A O 1
ATOM 728 N N . ILE A 1 92 ? 8.448 -0.893 -11.848 1.00 88.44 92 ILE A N 1
ATOM 729 C CA . ILE A 1 92 ? 9.541 -0.249 -11.117 1.00 88.44 92 ILE A CA 1
ATOM 730 C C . ILE A 1 92 ? 10.325 -1.293 -10.328 1.00 88.44 92 ILE A C 1
ATOM 732 O O . ILE A 1 92 ? 9.915 -1.682 -9.245 1.00 88.44 92 ILE A O 1
ATOM 736 N N . LEU A 1 93 ? 11.462 -1.743 -10.865 1.00 85.56 93 LEU A N 1
ATOM 737 C CA . LEU A 1 93 ? 12.280 -2.795 -10.244 1.00 85.56 93 LEU A CA 1
ATOM 738 C C . LEU A 1 93 ? 13.741 -2.377 -10.061 1.00 85.56 93 LEU A C 1
ATOM 740 O O . LEU A 1 93 ? 14.376 -2.678 -9.049 1.00 85.56 93 LEU A O 1
ATOM 744 N N . THR A 1 94 ? 14.307 -1.702 -11.058 1.00 86.81 94 THR A N 1
ATOM 745 C CA . THR A 1 94 ? 15.719 -1.323 -11.092 1.00 86.81 94 THR A CA 1
ATOM 746 C C . THR A 1 94 ? 15.918 0.132 -10.681 1.00 86.81 94 THR A C 1
ATOM 748 O O . THR A 1 94 ? 15.004 0.950 -10.738 1.00 86.81 94 THR A O 1
ATOM 751 N N . ARG A 1 95 ? 17.157 0.509 -10.328 1.00 83.31 95 ARG A N 1
ATOM 752 C CA . ARG A 1 95 ? 17.527 1.909 -10.018 1.00 83.31 95 ARG A CA 1
ATOM 753 C C . ARG A 1 95 ? 17.132 2.899 -11.122 1.00 83.31 95 ARG A C 1
ATOM 755 O O . ARG A 1 95 ? 16.767 4.036 -10.823 1.00 83.31 95 ARG A O 1
ATOM 762 N N . THR A 1 96 ? 17.214 2.477 -12.382 1.00 86.94 96 THR A N 1
ATOM 763 C CA . THR A 1 96 ? 16.794 3.292 -13.526 1.00 86.94 96 THR A CA 1
ATOM 764 C C . THR A 1 96 ? 15.283 3.501 -13.512 1.00 86.94 96 THR A C 1
ATOM 766 O O . THR A 1 96 ? 14.823 4.623 -13.715 1.00 86.94 96 THR A O 1
ATOM 769 N N . ASP A 1 97 ? 14.513 2.470 -13.169 1.00 89.06 97 ASP A N 1
ATOM 770 C CA . ASP A 1 97 ? 13.059 2.581 -13.071 1.00 89.06 97 ASP A CA 1
ATOM 771 C C . ASP A 1 97 ? 12.639 3.489 -11.912 1.00 89.06 97 ASP A C 1
ATOM 773 O O . ASP A 1 97 ? 11.762 4.323 -12.089 1.00 89.06 97 ASP A O 1
ATOM 777 N N . PHE A 1 98 ? 13.315 3.449 -10.757 1.00 85.00 98 PHE A N 1
ATOM 778 C CA . PHE A 1 98 ? 13.052 4.421 -9.680 1.00 85.00 98 PHE A CA 1
ATOM 779 C C . PHE A 1 98 ? 13.259 5.872 -10.148 1.00 85.00 98 PHE A C 1
ATOM 781 O O . PHE A 1 98 ? 12.556 6.785 -9.712 1.00 85.00 98 PHE A O 1
ATOM 788 N N . THR A 1 99 ? 14.200 6.106 -11.068 1.00 86.44 99 THR A N 1
ATOM 789 C CA . THR A 1 99 ? 14.365 7.425 -11.698 1.00 86.44 99 THR A CA 1
ATOM 790 C C . THR A 1 99 ? 13.181 7.745 -12.614 1.00 86.44 99 THR A C 1
ATOM 792 O O . THR A 1 99 ? 12.659 8.858 -12.557 1.00 86.44 99 THR A O 1
ATOM 795 N N . ARG A 1 100 ? 12.694 6.769 -13.394 1.00 88.75 100 ARG A N 1
ATOM 796 C CA . ARG A 1 100 ? 11.470 6.895 -14.207 1.00 88.75 100 ARG A CA 1
ATOM 797 C C . ARG A 1 100 ? 10.256 7.232 -13.337 1.00 88.75 100 ARG A C 1
ATOM 799 O O . ARG A 1 100 ? 9.561 8.198 -13.635 1.00 88.75 100 ARG A O 1
ATOM 806 N N . LEU A 1 101 ? 10.054 6.527 -12.225 1.00 88.50 101 LEU A N 1
ATOM 807 C CA . LEU A 1 101 ? 8.986 6.796 -11.259 1.00 88.50 101 LEU A CA 1
ATOM 808 C C . LEU A 1 101 ? 9.029 8.246 -10.756 1.00 88.50 101 LEU A C 1
ATOM 810 O O . LEU A 1 101 ? 8.003 8.918 -10.718 1.00 88.50 101 LEU A O 1
ATOM 814 N N . ARG A 1 102 ? 10.215 8.769 -10.430 1.00 85.44 102 ARG A N 1
ATOM 815 C CA . ARG A 1 102 ? 10.375 10.159 -9.964 1.00 85.44 102 ARG A CA 1
ATOM 816 C C . ARG A 1 102 ? 10.109 11.208 -11.042 1.00 85.44 102 ARG A C 1
ATOM 818 O O . ARG A 1 102 ? 9.731 12.320 -10.695 1.00 85.44 102 ARG A O 1
ATOM 825 N N . LEU A 1 103 ? 10.323 10.885 -12.317 1.00 88.81 103 LEU A N 1
ATOM 826 C CA . LEU A 1 103 ? 10.123 11.813 -13.435 1.00 88.81 103 LEU A CA 1
ATOM 827 C C . LEU A 1 103 ? 8.692 11.776 -13.981 1.00 88.81 103 LEU A C 1
ATOM 829 O O . LEU A 1 103 ? 8.107 12.823 -14.245 1.00 88.81 103 LEU A O 1
ATOM 833 N N . HIS A 1 104 ? 8.127 10.581 -14.133 1.00 90.69 104 HIS A N 1
ATOM 834 C CA . HIS A 1 104 ? 6.829 10.361 -14.772 1.00 90.69 104 HIS A CA 1
ATOM 835 C C . HIS A 1 104 ? 5.698 10.158 -13.759 1.00 90.69 104 HIS A C 1
ATOM 837 O O . HIS A 1 104 ? 4.547 10.461 -14.050 1.00 90.69 104 HIS A O 1
ATOM 843 N N . GLY A 1 105 ? 6.018 9.714 -12.542 1.00 90.31 105 GLY A N 1
ATOM 844 C CA . GLY A 1 105 ? 5.052 9.484 -11.470 1.00 90.31 105 GLY A CA 1
ATOM 845 C C . GLY A 1 105 ? 4.774 10.687 -10.572 1.00 90.31 105 GLY A C 1
ATOM 846 O O . GLY A 1 105 ? 4.090 10.538 -9.562 1.00 90.31 105 GLY A O 1
ATOM 847 N N . VAL A 1 106 ? 5.280 11.881 -10.907 1.00 91.06 106 VAL A N 1
ATOM 848 C CA . VAL A 1 106 ? 5.187 13.086 -10.056 1.00 91.06 106 VAL A CA 1
ATOM 849 C C . VAL A 1 106 ? 3.749 13.375 -9.630 1.00 91.06 106 VAL A C 1
ATOM 851 O O . VAL A 1 106 ? 3.506 13.702 -8.468 1.00 91.06 106 VAL A O 1
ATOM 854 N N . HIS A 1 107 ? 2.785 13.231 -10.543 1.00 92.75 107 HIS A N 1
ATOM 855 C CA . HIS A 1 107 ? 1.378 13.469 -10.237 1.00 92.75 107 HIS A CA 1
ATOM 856 C C . HIS A 1 107 ? 0.844 12.469 -9.202 1.00 92.75 107 HIS A C 1
ATOM 858 O O . HIS A 1 107 ? 0.332 12.883 -8.160 1.00 92.75 107 HIS A O 1
ATOM 864 N N . ALA A 1 108 ? 1.002 11.165 -9.447 1.00 93.06 108 ALA A N 1
ATOM 865 C CA . ALA A 1 108 ? 0.530 10.128 -8.533 1.00 93.06 108 ALA A CA 1
ATOM 866 C C . ALA A 1 108 ? 1.228 10.194 -7.166 1.00 93.06 108 ALA A C 1
ATOM 868 O O . ALA A 1 108 ? 0.563 10.086 -6.137 1.00 93.06 108 ALA A O 1
ATOM 869 N N . LEU A 1 109 ? 2.541 10.450 -7.142 1.00 90.69 109 LEU A N 1
ATOM 870 C CA . LEU A 1 109 ? 3.315 10.618 -5.910 1.00 90.69 109 LEU A CA 1
ATOM 871 C C . LEU A 1 109 ? 2.873 11.852 -5.114 1.00 90.69 109 LEU A C 1
ATOM 873 O O . LEU A 1 109 ? 2.767 11.780 -3.893 1.00 90.69 109 LEU A O 1
ATOM 877 N N . SER A 1 110 ? 2.549 12.961 -5.786 1.00 90.44 110 SER A N 1
ATOM 878 C CA . SER A 1 110 ? 2.029 14.168 -5.125 1.00 90.44 110 SER A CA 1
ATOM 879 C C . SER A 1 110 ? 0.652 13.925 -4.504 1.00 90.44 110 SER A C 1
ATOM 881 O O . SER A 1 110 ? 0.379 14.364 -3.387 1.00 90.44 110 SER A O 1
ATOM 883 N N . VAL A 1 111 ? -0.219 13.195 -5.210 1.00 92.06 111 VAL A N 1
ATOM 884 C CA . VAL A 1 111 ? -1.525 12.777 -4.678 1.00 92.06 111 VAL A CA 1
ATOM 885 C C . VAL A 1 111 ? -1.333 11.875 -3.467 1.00 92.06 111 VAL A C 1
ATOM 887 O O . VAL A 1 111 ? -1.976 12.091 -2.443 1.00 92.06 111 VAL A O 1
ATOM 890 N N . LEU A 1 112 ? -0.416 10.914 -3.552 1.00 90.31 112 LEU A N 1
ATOM 891 C CA . LEU A 1 112 ? -0.090 10.024 -2.448 1.00 90.31 112 LEU A CA 1
ATOM 892 C C . LEU A 1 112 ? 0.430 10.792 -1.228 1.00 90.31 112 LEU A C 1
ATOM 894 O O . LEU A 1 112 ? -0.093 10.608 -0.134 1.00 90.31 112 LEU A O 1
ATOM 898 N N . GLN A 1 113 ? 1.374 11.716 -1.407 1.00 88.88 113 GLN A N 1
ATOM 899 C CA . GLN A 1 113 ? 1.872 12.567 -0.326 1.00 88.88 113 GLN A CA 1
ATOM 900 C C . GLN A 1 113 ? 0.740 13.370 0.336 1.00 88.88 113 GLN A C 1
ATOM 902 O O . GLN A 1 113 ? 0.649 13.427 1.562 1.00 88.88 113 GLN A O 1
ATOM 907 N N . ALA A 1 114 ? -0.170 13.947 -0.456 1.00 89.06 114 ALA A N 1
ATOM 908 C CA . ALA A 1 114 ? -1.334 14.655 0.073 1.00 89.06 114 ALA A CA 1
ATOM 909 C C . ALA A 1 114 ? -2.278 13.731 0.863 1.00 89.06 114 ALA A C 1
ATOM 911 O O . ALA A 1 114 ? -2.870 14.154 1.856 1.00 89.06 114 ALA A O 1
ATOM 912 N N . LEU A 1 115 ? -2.418 12.468 0.455 1.00 88.94 115 LEU A N 1
ATOM 913 C CA . LEU A 1 115 ? -3.227 11.476 1.165 1.00 88.94 115 LEU A CA 1
ATOM 914 C C . LEU A 1 115 ? -2.615 11.104 2.514 1.00 88.94 115 LEU A C 1
ATOM 916 O O . LEU A 1 115 ? -3.341 11.100 3.503 1.00 88.94 115 LEU A O 1
ATOM 920 N N . PHE A 1 116 ? -1.303 10.877 2.576 1.00 86.31 116 PHE A N 1
ATOM 921 C CA . PHE A 1 116 ? -0.600 10.670 3.845 1.00 86.31 116 PHE A CA 1
ATOM 922 C C . PHE A 1 116 ? -0.729 11.892 4.774 1.00 86.31 116 PHE A C 1
ATOM 924 O O . PHE A 1 116 ? -0.909 11.736 5.972 1.00 86.31 116 PHE A O 1
ATOM 931 N N . LEU A 1 117 ? -0.743 13.118 4.243 1.00 84.69 117 LEU A N 1
ATOM 932 C CA . LEU A 1 117 ? -0.948 14.323 5.063 1.00 84.69 117 LEU A CA 1
ATOM 933 C C . LEU A 1 117 ? -2.383 14.502 5.587 1.00 84.69 117 LEU A C 1
ATOM 935 O O . LEU A 1 117 ? -2.590 15.226 6.556 1.00 84.69 117 LEU A O 1
ATOM 939 N N . THR A 1 118 ? -3.388 13.926 4.923 1.00 86.19 118 THR A N 1
ATOM 940 C CA . THR A 1 118 ? -4.807 14.255 5.176 1.00 86.19 118 THR A CA 1
ATOM 941 C C . THR A 1 118 ? -5.646 13.084 5.669 1.00 86.19 118 THR A C 1
ATOM 943 O O . THR A 1 118 ? -6.790 13.291 6.078 1.00 86.19 118 THR A O 1
ATOM 946 N N . ARG A 1 119 ? -5.121 11.856 5.621 1.00 87.62 119 ARG A N 1
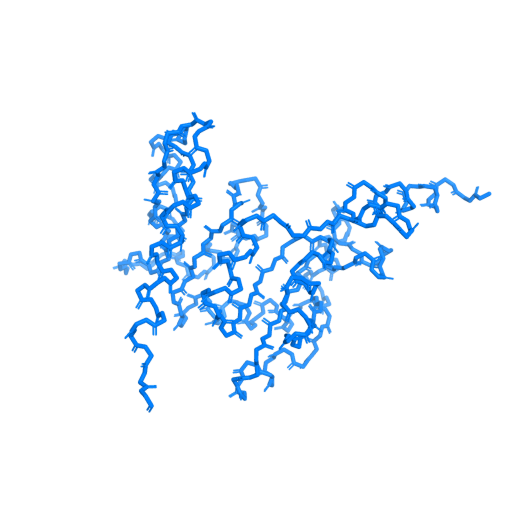ATOM 947 C CA . ARG A 1 119 ? -5.846 10.634 5.978 1.00 87.62 119 ARG A CA 1
ATOM 948 C C . ARG A 1 119 ? -5.009 9.743 6.882 1.00 87.62 119 ARG A C 1
ATOM 950 O O . ARG A 1 119 ? -3.787 9.698 6.792 1.00 87.62 119 ARG A O 1
ATOM 957 N N . THR A 1 120 ? -5.696 8.956 7.700 1.00 88.56 120 THR A N 1
ATOM 958 C CA . THR A 1 120 ? -5.076 7.829 8.395 1.00 88.56 120 THR A CA 1
ATOM 959 C C . THR A 1 120 ? -4.805 6.707 7.402 1.00 88.56 120 THR A C 1
ATOM 961 O O . THR A 1 120 ? -5.710 6.265 6.695 1.00 88.56 120 THR A O 1
ATOM 964 N N . VAL A 1 121 ? -3.558 6.244 7.363 1.00 90.44 121 VAL A N 1
ATOM 965 C CA . VAL A 1 121 ? -3.110 5.136 6.517 1.00 90.44 121 VAL A CA 1
ATOM 966 C C . VAL A 1 121 ? -2.882 3.908 7.393 1.00 90.44 121 VAL A C 1
ATOM 968 O O . VAL A 1 121 ? -2.271 4.010 8.458 1.00 90.44 121 VAL A O 1
ATOM 971 N N . LEU A 1 122 ? -3.376 2.757 6.934 1.00 93.50 122 LEU A N 1
ATOM 972 C CA . LEU A 1 122 ? -3.076 1.446 7.502 1.00 93.50 122 LEU A CA 1
ATOM 973 C C . LEU A 1 122 ? -2.119 0.708 6.562 1.00 93.50 122 LEU A C 1
ATOM 975 O O . LEU A 1 122 ? -2.487 0.353 5.445 1.00 93.50 122 LEU A O 1
ATOM 979 N N . LEU A 1 123 ? -0.896 0.477 7.026 1.00 92.88 123 LEU A N 1
ATOM 980 C CA . LEU A 1 123 ? 0.143 -0.256 6.311 1.00 92.88 123 LEU A CA 1
ATOM 981 C C . LEU A 1 123 ? 0.013 -1.757 6.618 1.00 92.88 123 LEU A C 1
ATOM 983 O O . LEU A 1 123 ? 0.044 -2.163 7.784 1.00 92.88 123 LEU A O 1
ATOM 987 N N . LEU A 1 124 ? -0.121 -2.573 5.569 1.00 92.94 124 LEU A N 1
ATOM 988 C CA . LEU A 1 124 ? -0.256 -4.032 5.627 1.00 92.94 124 LEU A CA 1
ATOM 989 C C . LEU A 1 124 ? 0.820 -4.679 4.754 1.00 92.94 124 LEU A C 1
ATOM 991 O O . LEU A 1 124 ? 1.033 -4.240 3.629 1.00 92.94 124 LEU A O 1
ATOM 995 N N . GLY A 1 125 ? 1.499 -5.713 5.261 1.00 86.31 125 GLY A N 1
ATOM 996 C CA . GLY A 1 125 ? 2.569 -6.390 4.510 1.00 86.31 125 GLY A CA 1
ATOM 997 C C . GLY A 1 125 ? 3.781 -5.497 4.213 1.00 86.31 125 GLY A C 1
ATOM 998 O O . GLY A 1 125 ? 4.584 -5.810 3.341 1.00 86.31 125 GLY A O 1
ATOM 999 N N . TYR A 1 126 ? 3.902 -4.378 4.930 1.00 82.56 126 TYR A N 1
ATOM 1000 C CA . TYR A 1 126 ? 4.969 -3.409 4.744 1.00 82.56 126 TYR A CA 1
ATOM 1001 C C . TYR A 1 126 ? 6.236 -3.816 5.497 1.00 82.56 126 TYR A C 1
ATOM 1003 O O . TYR A 1 126 ? 6.176 -4.280 6.637 1.00 82.56 126 TYR A O 1
ATOM 1011 N N . SER A 1 127 ? 7.389 -3.564 4.879 1.00 71.19 127 SER A N 1
ATOM 1012 C CA . SER A 1 127 ? 8.694 -3.679 5.524 1.00 71.19 127 SER A CA 1
ATOM 1013 C C . SER A 1 127 ? 9.443 -2.354 5.435 1.00 71.19 127 SER A C 1
ATOM 1015 O O . SER A 1 127 ? 9.309 -1.624 4.456 1.00 71.19 127 SER A O 1
ATOM 1017 N N . LEU A 1 128 ? 10.313 -2.081 6.409 1.00 67.50 128 LEU A N 1
ATOM 1018 C CA . LEU A 1 128 ? 11.275 -0.971 6.362 1.00 67.50 128 LEU A CA 1
ATOM 1019 C C . LEU A 1 128 ? 12.329 -1.118 5.241 1.00 67.50 128 LEU A C 1
ATOM 1021 O O . LEU A 1 128 ? 13.300 -0.374 5.207 1.00 67.50 128 LEU A O 1
ATOM 1025 N N . GLY A 1 129 ? 12.191 -2.086 4.337 1.00 67.56 129 GLY A N 1
ATOM 1026 C CA . GLY A 1 129 ? 13.068 -2.231 3.181 1.00 67.56 129 GLY A CA 1
ATOM 1027 C C . GLY A 1 129 ? 12.639 -1.412 1.963 1.00 67.56 129 GLY A C 1
ATOM 1028 O O . GLY A 1 129 ? 13.429 -1.322 1.029 1.00 67.56 129 GLY A O 1
ATOM 1029 N N . ASP A 1 130 ? 11.423 -0.852 1.937 1.00 74.69 130 ASP A N 1
ATOM 1030 C CA . ASP A 1 130 ? 10.915 -0.103 0.781 1.00 74.69 130 ASP A CA 1
ATOM 1031 C C . ASP A 1 130 ? 11.335 1.381 0.847 1.00 74.69 130 ASP A C 1
ATOM 1033 O O . ASP A 1 130 ? 10.774 2.152 1.636 1.00 74.69 130 ASP A O 1
ATOM 1037 N N . PRO A 1 131 ? 12.313 1.814 0.029 1.00 72.19 131 PRO A N 1
ATOM 1038 C CA . PRO A 1 131 ? 12.858 3.164 0.110 1.00 72.19 131 PRO A CA 1
ATOM 1039 C C . PRO A 1 131 ? 11.877 4.240 -0.376 1.00 72.19 131 PRO A C 1
ATOM 1041 O O . PRO A 1 131 ? 12.022 5.400 0.009 1.00 72.19 131 PRO A O 1
ATOM 1044 N N . ASP A 1 132 ? 10.897 3.901 -1.220 1.00 72.12 132 ASP A N 1
ATOM 1045 C CA . ASP A 1 132 ? 9.960 4.890 -1.761 1.00 72.12 132 ASP A CA 1
ATOM 1046 C C . ASP A 1 132 ? 8.915 5.273 -0.718 1.00 72.12 132 ASP A C 1
ATOM 1048 O O . ASP A 1 132 ? 8.637 6.456 -0.515 1.00 72.12 132 ASP A O 1
ATOM 1052 N N . ILE A 1 133 ? 8.359 4.279 -0.023 1.00 76.69 133 ILE A N 1
ATOM 1053 C CA . ILE A 1 133 ? 7.399 4.523 1.056 1.00 76.69 133 ILE A CA 1
ATOM 1054 C C . ILE A 1 133 ? 8.091 5.169 2.259 1.00 76.69 133 ILE A C 1
ATOM 1056 O O . ILE A 1 133 ? 7.512 6.076 2.855 1.00 76.69 133 ILE A O 1
ATOM 1060 N N . GLN A 1 134 ? 9.333 4.780 2.579 1.00 79.56 134 GLN A N 1
ATOM 1061 C CA . GLN A 1 134 ? 10.141 5.484 3.583 1.00 79.56 134 GLN A CA 1
ATOM 1062 C C . GLN A 1 134 ? 10.281 6.961 3.244 1.00 79.56 134 GLN A C 1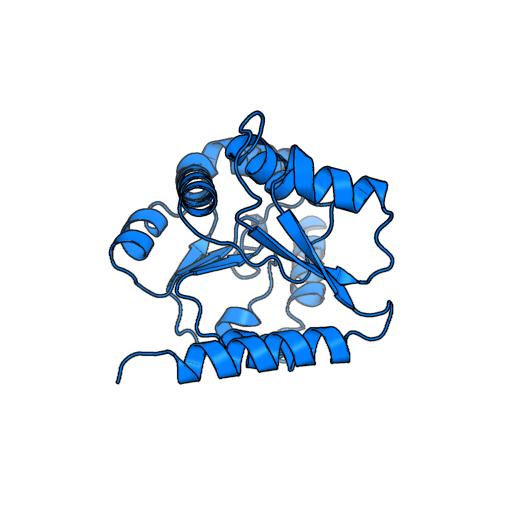
ATOM 1064 O O . GLN A 1 134 ? 9.901 7.810 4.045 1.00 79.56 134 GLN A O 1
ATOM 1069 N N . LEU A 1 135 ? 10.735 7.269 2.027 1.00 76.69 135 LEU A N 1
ATOM 1070 C CA . LEU A 1 135 ? 10.905 8.648 1.589 1.00 76.69 135 LEU A CA 1
ATOM 1071 C C . LEU A 1 135 ? 9.580 9.425 1.610 1.00 76.69 135 LEU A C 1
ATOM 1073 O O . LEU A 1 135 ? 9.555 10.599 1.974 1.00 76.69 135 LEU A O 1
ATOM 1077 N N . LEU A 1 136 ? 8.465 8.797 1.229 1.00 78.69 136 LEU A N 1
ATOM 1078 C CA . LEU A 1 136 ? 7.142 9.419 1.307 1.00 78.69 136 LEU A CA 1
ATOM 1079 C C . LEU A 1 136 ? 6.746 9.738 2.750 1.00 78.69 136 LEU A C 1
ATOM 1081 O O . LEU A 1 136 ? 6.341 10.864 3.027 1.00 78.69 136 LEU A O 1
ATOM 1085 N N . LEU A 1 137 ? 6.892 8.782 3.665 1.00 78.56 137 LEU A N 1
ATOM 1086 C CA . LEU A 1 137 ? 6.589 8.957 5.085 1.00 78.56 137 LEU A CA 1
ATOM 1087 C C . LEU A 1 137 ? 7.486 10.027 5.734 1.00 78.56 137 LEU A C 1
ATOM 1089 O O . LEU A 1 137 ? 6.984 10.895 6.449 1.00 78.56 137 LEU A O 1
ATOM 1093 N N . GLU A 1 138 ? 8.786 10.026 5.427 1.00 76.50 138 GLU A N 1
ATOM 1094 C CA . GLU A 1 138 ? 9.733 11.062 5.858 1.00 76.50 138 GLU A CA 1
ATOM 1095 C C . GLU A 1 138 ? 9.333 12.448 5.335 1.00 76.50 138 GLU A C 1
ATOM 1097 O O . GLU A 1 138 ? 9.370 13.423 6.079 1.00 76.50 138 GLU A O 1
ATOM 1102 N N . ASN A 1 139 ? 8.885 12.562 4.083 1.00 73.62 139 ASN A N 1
ATOM 1103 C CA . ASN A 1 139 ? 8.444 13.840 3.513 1.00 73.62 139 ASN A CA 1
ATOM 1104 C C . ASN A 1 139 ? 7.120 14.355 4.102 1.00 73.62 139 ASN A C 1
ATOM 1106 O O . ASN A 1 139 ? 6.823 15.547 4.002 1.00 73.62 139 ASN A O 1
ATOM 1110 N N . VAL A 1 140 ? 6.295 13.470 4.664 1.00 71.75 140 VAL A N 1
ATOM 1111 C CA . VAL A 1 140 ? 5.002 13.816 5.276 1.00 71.75 140 VAL A CA 1
ATOM 1112 C C . VAL A 1 140 ? 5.204 14.289 6.717 1.00 71.75 140 VAL A C 1
ATOM 1114 O O . VAL A 1 140 ? 4.583 15.270 7.129 1.00 71.75 140 VAL A O 1
ATOM 1117 N N . LEU A 1 141 ? 6.084 13.627 7.474 1.00 67.25 141 LEU A N 1
ATOM 1118 C CA . LEU A 1 141 ? 6.231 13.837 8.920 1.00 67.25 141 LEU A CA 1
ATOM 1119 C C . LEU A 1 141 ? 7.559 14.443 9.362 1.00 67.25 141 LEU A C 1
ATOM 1121 O O . LEU A 1 141 ? 7.633 14.920 10.494 1.00 67.25 141 LEU A O 1
ATOM 1125 N N . GLY A 1 142 ? 8.570 14.479 8.492 1.00 55.25 142 GLY A N 1
ATOM 1126 C CA . GLY A 1 142 ? 9.926 14.953 8.765 1.00 55.25 142 GLY A CA 1
ATOM 1127 C C . GLY A 1 142 ? 9.961 16.345 9.392 1.00 55.25 142 GLY A C 1
ATOM 1128 O O . GLY A 1 142 ? 10.037 17.360 8.701 1.00 55.25 142 GLY A O 1
ATOM 1129 N N . GLY A 1 143 ? 9.914 16.382 10.727 1.00 50.00 143 GLY A N 1
ATOM 1130 C CA . GLY A 1 143 ? 10.029 17.584 11.551 1.00 50.00 143 GLY A CA 1
ATOM 1131 C C . GLY A 1 143 ? 8.752 18.080 12.240 1.00 50.00 143 GLY A C 1
ATOM 1132 O O . GLY A 1 143 ? 8.816 19.116 12.904 1.00 50.00 143 GLY A O 1
ATOM 1133 N N . ARG A 1 144 ? 7.601 17.400 12.132 1.00 56.31 144 ARG A N 1
ATOM 1134 C CA . ARG A 1 144 ? 6.359 17.835 12.801 1.00 56.31 144 ARG A CA 1
ATOM 1135 C C . ARG A 1 144 ? 6.133 17.080 14.110 1.00 56.31 144 ARG A C 1
ATOM 1137 O O . ARG A 1 144 ? 6.040 15.861 14.122 1.00 56.31 144 ARG A O 1
ATOM 1144 N N . ASN A 1 145 ? 5.997 17.817 15.214 1.00 51.50 145 ASN A N 1
ATOM 1145 C CA . ASN A 1 145 ? 5.692 17.282 16.549 1.00 51.50 145 ASN A CA 1
ATOM 1146 C C . ASN A 1 145 ? 4.185 16.968 16.696 1.00 51.50 145 ASN A C 1
ATOM 1148 O O . ASN A 1 145 ? 3.534 17.389 17.653 1.00 51.50 145 ASN A O 1
ATOM 1152 N N . GLU A 1 146 ? 3.612 16.321 15.683 1.00 59.03 146 GLU A N 1
ATOM 1153 C CA . GLU A 1 146 ? 2.207 15.919 15.635 1.00 59.03 146 GLU A CA 1
ATOM 1154 C C . GLU A 1 146 ? 2.073 14.457 16.088 1.00 59.03 146 GLU A C 1
ATOM 1156 O O . GLU A 1 146 ? 3.015 13.669 16.001 1.00 59.03 146 GLU A O 1
ATOM 1161 N N . SER A 1 147 ? 0.912 14.091 16.638 1.00 59.25 147 SER A N 1
ATOM 1162 C CA . SER A 1 147 ? 0.676 12.705 17.062 1.00 59.25 147 SER A CA 1
ATOM 1163 C C . SER A 1 147 ? 0.735 11.760 15.853 1.00 59.25 147 SER A C 1
ATOM 1165 O O . SER A 1 147 ? 0.236 12.139 14.793 1.00 59.25 147 SER A O 1
ATOM 1167 N N . PRO A 1 148 ? 1.286 10.537 15.999 1.00 60.75 148 PRO A N 1
ATOM 1168 C CA . PRO A 1 148 ? 1.310 9.544 14.928 1.00 60.75 148 PRO A CA 1
ATOM 1169 C C . PRO A 1 148 ? -0.080 9.376 14.300 1.00 60.75 148 PRO A C 1
ATOM 1171 O O . PRO A 1 148 ? -1.037 9.041 15.000 1.00 60.75 148 PRO A O 1
ATOM 1174 N N . ALA A 1 149 ? -0.191 9.630 12.995 1.00 77.12 149 ALA A N 1
ATOM 1175 C CA . ALA A 1 149 ? -1.462 9.627 12.265 1.00 77.12 149 ALA A CA 1
ATOM 1176 C C . ALA A 1 149 ? -1.702 8.327 11.480 1.00 77.12 149 ALA A C 1
ATOM 1178 O O . ALA A 1 149 ? -2.747 8.169 10.841 1.00 77.12 149 ALA A O 1
ATOM 1179 N N . HIS A 1 150 ? -0.732 7.408 11.482 1.00 89.56 150 HIS A N 1
ATOM 1180 C CA . HIS A 1 150 ? -0.740 6.188 10.677 1.00 89.56 150 HIS A CA 1
ATOM 1181 C C . HIS A 1 150 ? -0.500 4.950 11.536 1.00 89.56 150 HIS A C 1
ATOM 1183 O O . HIS A 1 150 ? 0.113 5.021 12.605 1.00 89.56 150 HIS A O 1
ATOM 1189 N N . TYR A 1 151 ? -0.958 3.803 11.043 1.00 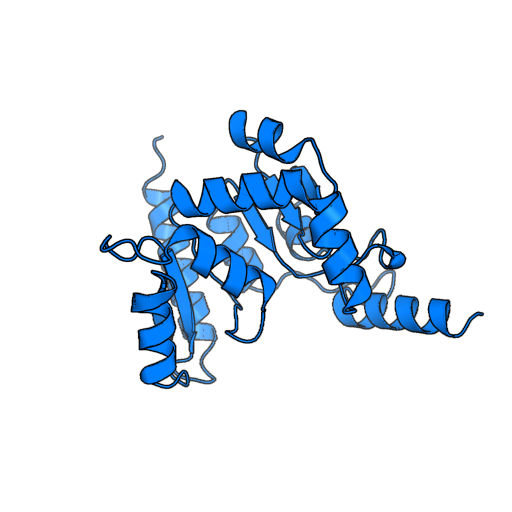92.19 151 TYR A N 1
ATOM 1190 C CA . TYR A 1 151 ? -0.820 2.518 11.715 1.00 92.19 151 TYR A CA 1
ATOM 1191 C C . TYR A 1 151 ? -0.179 1.491 10.795 1.00 92.19 151 TYR A C 1
ATOM 1193 O O . TYR A 1 151 ? -0.382 1.514 9.585 1.00 92.19 151 TYR A O 1
ATOM 1201 N N . MET A 1 152 ? 0.567 0.560 11.374 1.00 93.00 152 MET A N 1
ATOM 1202 C CA . MET A 1 152 ? 1.163 -0.555 10.649 1.00 93.00 152 MET A CA 1
ATOM 1203 C C . MET A 1 152 ? 0.912 -1.854 11.389 1.00 93.00 152 MET A C 1
ATOM 1205 O O . MET A 1 152 ? 1.314 -1.985 12.542 1.00 93.00 152 MET A O 1
ATOM 1209 N N . LEU A 1 153 ? 0.284 -2.819 10.722 1.00 94.06 153 LEU A N 1
ATOM 1210 C CA . LEU A 1 153 ? 0.100 -4.159 11.266 1.00 94.06 153 LEU A CA 1
ATOM 1211 C C . LEU A 1 153 ? 1.312 -5.022 10.900 1.00 94.06 153 LEU A C 1
ATOM 1213 O O . LEU A 1 153 ? 1.546 -5.292 9.723 1.00 94.06 153 LEU A O 1
ATOM 1217 N N . THR A 1 154 ? 2.085 -5.452 11.896 1.00 92.44 154 THR A N 1
ATOM 1218 C CA . THR A 1 154 ? 3.352 -6.169 11.676 1.00 92.44 154 THR A CA 1
ATOM 1219 C C . THR A 1 154 ? 3.636 -7.214 12.755 1.00 92.44 154 THR A C 1
ATOM 1221 O O . THR A 1 154 ? 2.942 -7.282 13.765 1.00 92.44 154 THR A O 1
ATOM 1224 N N . GLN A 1 155 ? 4.654 -8.044 12.551 1.00 91.75 155 GLN A N 1
ATOM 1225 C CA . GLN A 1 155 ? 5.131 -8.984 13.564 1.00 91.75 155 GLN A CA 1
ATOM 1226 C C . GLN A 1 155 ? 5.870 -8.250 14.694 1.00 91.75 155 GLN A C 1
ATOM 1228 O O . GLN A 1 155 ? 6.496 -7.211 14.485 1.00 91.75 155 GLN A O 1
ATOM 1233 N N . ASP A 1 156 ? 5.849 -8.815 15.897 1.00 90.44 156 ASP A N 1
ATOM 1234 C CA . ASP A 1 156 ? 6.580 -8.314 17.069 1.00 90.44 156 ASP A CA 1
ATOM 1235 C C . ASP A 1 156 ? 8.097 -8.570 17.025 1.00 90.44 156 ASP A C 1
ATOM 1237 O O . ASP A 1 156 ? 8.822 -8.116 17.907 1.00 90.44 156 ASP A O 1
ATOM 1241 N N . SER A 1 157 ? 8.591 -9.229 15.974 1.00 87.94 157 SER A N 1
ATOM 1242 C CA . SER A 1 157 ? 10.022 -9.418 15.714 1.00 87.94 157 SER A CA 1
ATOM 1243 C C . SER A 1 157 ? 10.753 -8.130 15.330 1.00 87.94 157 SER A C 1
ATOM 1245 O O . SER A 1 157 ? 11.975 -8.149 15.196 1.00 87.94 157 SER A O 1
ATOM 1247 N N . LEU A 1 158 ? 10.023 -7.032 15.106 1.00 84.81 158 LEU A N 1
ATOM 1248 C CA . LEU A 1 158 ? 10.607 -5.742 14.772 1.00 84.81 158 LEU A CA 1
ATOM 1249 C C . LEU A 1 158 ? 11.352 -5.165 15.994 1.00 84.81 158 LEU A C 1
ATOM 1251 O O . LEU A 1 158 ? 10.717 -4.956 17.034 1.00 84.81 158 LEU A O 1
ATOM 1255 N N . PRO A 1 159 ? 12.666 -4.883 15.897 1.00 88.62 159 PRO A N 1
ATOM 1256 C CA . PRO A 1 159 ? 13.434 -4.327 17.007 1.00 88.62 159 PRO A CA 1
ATOM 1257 C C . PRO A 1 159 ? 12.850 -3.013 17.541 1.00 88.62 159 PRO A C 1
ATOM 1259 O O . PRO A 1 159 ? 12.282 -2.218 16.790 1.00 88.62 159 PRO A O 1
ATOM 1262 N N . ASP A 1 160 ? 13.062 -2.733 18.830 1.00 88.19 160 ASP A N 1
ATOM 1263 C CA . ASP A 1 160 ? 12.571 -1.508 19.482 1.00 88.19 160 ASP A CA 1
ATOM 1264 C C . ASP A 1 160 ? 13.012 -0.235 18.756 1.00 88.19 160 ASP A C 1
ATOM 1266 O O . ASP A 1 160 ? 12.190 0.643 18.505 1.00 88.19 160 ASP A O 1
ATOM 1270 N N . TYR A 1 161 ? 14.277 -0.168 18.326 1.00 88.00 161 TYR A N 1
ATOM 1271 C CA . TYR A 1 161 ? 14.794 1.002 17.613 1.00 88.00 161 TYR A CA 1
ATOM 1272 C C . TYR A 1 161 ? 14.085 1.232 16.268 1.00 88.00 161 TYR A C 1
ATOM 1274 O O . TYR A 1 161 ? 13.885 2.375 15.869 1.00 88.00 161 TYR A O 1
ATOM 1282 N N . GLU A 1 162 ? 13.669 0.172 15.568 1.00 87.94 162 GLU A N 1
ATOM 1283 C CA . GLU A 1 162 ? 12.926 0.289 14.307 1.00 87.94 162 GLU A CA 1
ATOM 1284 C C . GLU A 1 162 ? 11.495 0.763 14.553 1.00 87.94 162 GLU A C 1
ATOM 1286 O O . GLU A 1 162 ? 10.972 1.588 13.801 1.00 87.94 162 GLU A O 1
ATOM 1291 N N . ARG A 1 163 ? 10.875 0.305 15.649 1.00 87.12 163 ARG A N 1
ATOM 1292 C CA . ARG A 1 163 ? 9.570 0.808 16.101 1.00 87.12 163 ARG A CA 1
ATOM 1293 C C . ARG A 1 163 ? 9.632 2.283 16.479 1.00 87.12 163 ARG A C 1
ATOM 1295 O O . ARG A 1 163 ? 8.723 3.032 16.125 1.00 87.12 163 ARG A O 1
ATOM 1302 N N . ASP A 1 164 ? 10.703 2.706 17.140 1.00 86.81 164 ASP A N 1
ATOM 1303 C CA . ASP A 1 164 ? 10.933 4.109 17.474 1.00 86.81 164 ASP A CA 1
ATOM 1304 C C . ASP A 1 164 ? 11.141 4.954 16.214 1.00 86.81 164 ASP A C 1
ATOM 1306 O O . ASP A 1 164 ? 10.530 6.012 16.081 1.00 86.81 164 ASP A O 1
ATOM 1310 N N . VAL A 1 165 ? 11.920 4.474 15.241 1.00 85.56 165 VAL A N 1
ATOM 1311 C CA . VAL A 1 165 ? 12.087 5.154 13.947 1.00 85.56 165 VAL A CA 1
ATOM 1312 C C . VAL A 1 165 ? 10.749 5.290 13.214 1.00 85.56 165 VAL A C 1
ATOM 1314 O O . VAL A 1 165 ? 10.433 6.362 12.697 1.00 85.56 165 VAL A O 1
ATOM 1317 N N . LEU A 1 166 ? 9.921 4.244 13.188 1.00 86.25 166 LEU A N 1
ATOM 1318 C CA . LEU A 1 166 ? 8.578 4.323 12.606 1.00 86.25 166 LEU A CA 1
ATOM 1319 C C . LEU A 1 166 ? 7.708 5.349 13.329 1.00 86.25 166 LEU A C 1
ATOM 1321 O O . LEU A 1 166 ? 7.046 6.162 12.689 1.00 86.25 166 LEU A O 1
ATOM 1325 N N . ARG A 1 167 ? 7.737 5.358 14.660 1.00 86.38 167 ARG A N 1
ATOM 1326 C CA . ARG A 1 167 ? 6.886 6.235 15.459 1.00 86.38 167 ARG A CA 1
ATOM 1327 C C . ARG A 1 167 ? 7.307 7.697 15.388 1.00 86.38 167 ARG A C 1
ATOM 1329 O O . ARG A 1 167 ? 6.446 8.557 15.232 1.00 86.38 167 ARG A O 1
ATOM 1336 N N . TYR A 1 168 ? 8.597 7.980 15.537 1.00 81.69 168 TYR A N 1
ATOM 1337 C CA . TYR A 1 168 ? 9.106 9.343 15.703 1.00 81.69 168 TYR A CA 1
ATOM 1338 C C . TYR A 1 168 ? 9.564 9.982 14.394 1.00 81.69 168 TYR A C 1
ATOM 1340 O O . TYR A 1 168 ? 9.416 11.191 14.245 1.00 81.69 168 TYR A O 1
ATOM 1348 N N . SER A 1 169 ? 10.080 9.201 13.440 1.00 80.50 169 SER A N 1
ATOM 1349 C CA . SER A 1 169 ? 10.516 9.735 12.140 1.00 80.50 169 SER A CA 1
ATOM 1350 C C . SER A 1 169 ? 9.435 9.618 11.068 1.00 80.50 169 SER A C 1
ATOM 1352 O O . SER A 1 169 ? 9.350 10.475 10.195 1.00 80.50 169 SER A O 1
ATOM 1354 N N . HIS A 1 170 ? 8.593 8.583 11.149 1.00 81.94 170 HIS A N 1
ATOM 1355 C CA . HIS A 1 170 ? 7.590 8.276 10.125 1.00 81.94 170 HIS A CA 1
ATOM 1356 C C . HIS A 1 170 ? 6.144 8.398 10.621 1.00 81.94 170 HIS A C 1
ATOM 1358 O O . HIS A 1 170 ? 5.236 8.111 9.848 1.00 81.94 170 HIS A O 1
ATOM 1364 N N . GLY A 1 171 ? 5.907 8.784 11.889 1.00 84.62 171 GLY A N 1
ATOM 1365 C CA . GLY A 1 171 ? 4.573 8.918 12.512 1.00 84.62 171 GLY A CA 1
ATOM 1366 C C . GLY A 1 171 ? 3.651 7.708 12.331 1.00 84.62 171 GLY A C 1
ATOM 1367 O O . GLY A 1 171 ? 2.426 7.851 12.281 1.00 84.62 171 GLY A O 1
ATOM 1368 N N . VAL A 1 172 ? 4.244 6.516 12.251 1.00 88.12 172 VAL A N 1
ATOM 1369 C CA . VAL A 1 172 ? 3.572 5.223 12.131 1.00 88.12 172 VAL A CA 1
ATOM 1370 C C . VAL A 1 172 ? 3.609 4.519 13.482 1.00 88.12 172 VAL A C 1
ATOM 1372 O O . VAL A 1 172 ? 4.669 4.181 14.007 1.00 88.12 172 VAL A O 1
ATOM 1375 N N . THR A 1 173 ? 2.433 4.245 14.040 1.00 90.50 173 THR A N 1
ATOM 1376 C CA . THR A 1 173 ? 2.292 3.392 15.223 1.00 90.50 173 THR A CA 1
ATOM 1377 C C . THR A 1 173 ? 2.172 1.935 14.799 1.00 90.50 173 THR A C 1
ATOM 1379 O O . THR A 1 173 ? 1.320 1.579 13.986 1.00 90.50 173 THR A O 1
ATOM 1382 N N . THR A 1 174 ? 3.004 1.067 15.366 1.00 91.56 174 THR A N 1
ATOM 1383 C CA . THR A 1 174 ? 2.937 -0.368 15.077 1.00 91.56 174 THR A CA 1
ATOM 1384 C C . THR A 1 174 ? 1.873 -1.052 15.935 1.00 91.56 174 THR A C 1
ATOM 1386 O O . THR A 1 174 ? 1.769 -0.818 17.137 1.00 91.56 174 THR A O 1
ATOM 1389 N N . ILE A 1 175 ? 1.069 -1.898 15.299 1.00 93.06 175 ILE A N 1
ATOM 1390 C CA . ILE A 1 175 ? 0.152 -2.849 15.922 1.00 93.06 175 ILE A CA 1
ATOM 1391 C C . ILE A 1 175 ? 0.773 -4.217 15.669 1.00 93.06 175 ILE A C 1
ATOM 1393 O O . ILE A 1 175 ? 0.911 -4.630 14.516 1.00 93.06 175 ILE A O 1
ATOM 1397 N N . THR A 1 176 ? 1.209 -4.890 16.731 1.00 93.38 176 THR A N 1
ATOM 1398 C CA . THR A 1 176 ? 2.037 -6.091 16.599 1.00 93.38 176 THR A CA 1
ATOM 1399 C C . THR A 1 176 ? 1.292 -7.373 16.935 1.00 93.38 176 THR A C 1
ATOM 1401 O O . THR A 1 176 ? 0.479 -7.397 17.858 1.00 93.38 176 THR A O 1
ATOM 1404 N N . TYR A 1 177 ? 1.628 -8.455 16.239 1.00 93.88 177 TYR A N 1
ATOM 1405 C CA . TYR A 1 177 ? 1.241 -9.826 16.581 1.00 93.88 177 TYR A CA 1
ATOM 1406 C C . TYR A 1 177 ? 2.488 -10.727 16.692 1.00 93.88 177 TYR A C 1
ATOM 1408 O O . TYR A 1 177 ? 3.515 -10.387 16.102 1.00 93.88 177 TYR A O 1
ATOM 1416 N N . PRO A 1 178 ? 2.432 -11.851 17.434 1.00 95.06 178 PRO A N 1
ATOM 1417 C CA . PRO A 1 178 ? 3.567 -12.757 17.590 1.00 95.06 178 PRO A CA 1
ATOM 1418 C C . PRO A 1 178 ? 4.149 -13.220 16.255 1.00 95.06 178 PRO A C 1
ATOM 1420 O O . PRO A 1 178 ? 3.418 -13.572 15.325 1.00 95.06 178 PRO A O 1
ATOM 1423 N N . SER A 1 179 ? 5.474 -13.222 16.154 1.00 93.12 179 SER A N 1
ATOM 1424 C CA . SER A 1 179 ? 6.163 -13.640 14.939 1.00 93.12 179 SER A CA 1
ATOM 1425 C C . SER A 1 179 ? 5.801 -15.074 14.524 1.00 93.12 179 SER A C 1
ATOM 1427 O O . SER A 1 179 ? 5.857 -15.999 15.330 1.00 93.12 179 SER A O 1
ATOM 1429 N N . GLY A 1 180 ? 5.434 -15.257 13.251 1.00 91.81 180 GLY A N 1
ATOM 1430 C CA . GLY A 1 180 ? 4.970 -16.531 12.695 1.00 91.81 180 GLY A CA 1
ATOM 1431 C C . GLY A 1 180 ? 3.470 -16.795 12.872 1.00 91.81 180 GLY A C 1
ATOM 1432 O O . GLY A 1 180 ? 2.935 -17.638 12.160 1.00 91.81 180 GLY A O 1
ATOM 1433 N N . GLU A 1 181 ? 2.778 -16.047 13.736 1.00 94.56 181 GLU A N 1
ATOM 1434 C CA . GLU A 1 181 ? 1.337 -16.186 14.004 1.00 94.56 181 GLU A CA 1
ATOM 1435 C C . GLU A 1 181 ? 0.512 -15.179 13.175 1.00 94.56 181 GLU A C 1
ATOM 1437 O O . GLU A 1 181 ? -0.217 -14.328 13.702 1.00 94.56 181 GLU A O 1
ATOM 1442 N N . HIS A 1 182 ? 0.648 -15.228 11.844 1.00 93.19 182 HIS A N 1
ATOM 1443 C CA . HIS A 1 182 ? -0.032 -14.302 10.925 1.00 93.19 182 HIS A CA 1
ATOM 1444 C C . HIS A 1 182 ? -1.562 -14.355 11.031 1.00 93.19 182 HIS A C 1
ATOM 1446 O O . HIS A 1 182 ? -2.237 -13.354 10.791 1.00 93.19 182 HIS A O 1
ATOM 1452 N N . GLU A 1 183 ? -2.126 -15.485 11.445 1.00 95.81 183 GLU A N 1
ATOM 1453 C CA . GLU A 1 183 ? -3.550 -15.649 11.721 1.00 95.81 183 GLU A CA 1
ATOM 1454 C C . GLU A 1 183 ? -4.060 -14.691 12.808 1.00 95.81 183 GLU A C 1
ATOM 1456 O O . GLU A 1 183 ? -5.203 -14.239 12.732 1.00 95.81 183 GLU A O 1
ATOM 1461 N N . ARG A 1 184 ? -3.217 -14.297 13.776 1.00 95.75 184 ARG A N 1
ATOM 1462 C CA . ARG A 1 184 ? -3.584 -13.283 14.781 1.00 95.75 184 ARG A CA 1
ATOM 1463 C C . ARG A 1 184 ? -3.628 -11.880 14.188 1.00 95.75 184 ARG A C 1
ATOM 1465 O O . ARG A 1 184 ? -4.517 -11.090 14.521 1.00 95.75 184 ARG A O 1
ATOM 1472 N N . GLY A 1 185 ? -2.702 -11.574 13.281 1.00 95.38 185 GLY A N 1
ATOM 1473 C CA . GLY A 1 185 ? -2.749 -10.350 12.485 1.00 95.38 185 GLY A CA 1
ATOM 1474 C C . GLY A 1 185 ? -4.029 -10.288 11.649 1.00 95.38 185 GLY A C 1
ATOM 1475 O O . GLY A 1 185 ? -4.767 -9.304 11.710 1.00 95.38 185 GLY A O 1
ATOM 1476 N N . LEU A 1 186 ? -4.352 -11.379 10.951 1.00 96.81 186 LEU A N 1
ATOM 1477 C CA . LEU A 1 186 ? -5.574 -11.503 10.160 1.00 96.81 186 LEU A CA 1
ATOM 1478 C C . LEU A 1 186 ? -6.830 -11.341 11.024 1.00 96.81 186 LEU A C 1
ATOM 1480 O O . LEU A 1 186 ? -7.755 -10.628 10.638 1.00 96.81 186 LEU A O 1
ATOM 1484 N N . ALA A 1 187 ? -6.864 -11.959 12.208 1.00 96.94 187 ALA A N 1
ATOM 1485 C CA . ALA A 1 187 ? -7.965 -11.802 13.156 1.00 96.94 187 ALA A CA 1
ATOM 1486 C C . ALA A 1 187 ? -8.160 -10.333 13.557 1.00 96.94 187 ALA A C 1
ATOM 1488 O O . ALA A 1 187 ? -9.288 -9.850 13.604 1.00 96.94 187 ALA A O 1
ATOM 1489 N N . SER A 1 188 ? -7.065 -9.600 13.767 1.00 95.75 188 SER A N 1
ATOM 1490 C CA . SER A 1 188 ? -7.10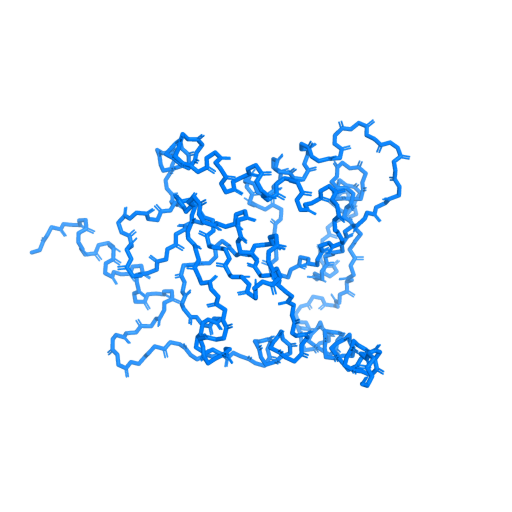5 -8.174 14.107 1.00 95.75 188 SER A CA 1
ATOM 1491 C C . SER A 1 188 ? -7.679 -7.336 12.958 1.00 95.75 188 SER A C 1
ATOM 1493 O O . SER A 1 188 ? -8.527 -6.473 13.184 1.00 95.75 188 SER A O 1
ATOM 1495 N N . LEU A 1 189 ? -7.284 -7.631 11.713 1.00 96.44 189 LEU A N 1
ATOM 1496 C CA . LEU A 1 189 ? -7.838 -6.976 10.526 1.00 96.44 189 LEU A CA 1
ATOM 1497 C C . LEU A 1 189 ? -9.328 -7.297 10.330 1.00 96.44 189 LEU A C 1
ATOM 1499 O O . LEU A 1 189 ? -10.104 -6.410 9.985 1.00 96.44 189 LEU A O 1
ATOM 1503 N N . ARG A 1 190 ? -9.749 -8.540 10.591 1.00 97.00 190 ARG A N 1
ATOM 1504 C CA . ARG A 1 190 ? -11.162 -8.950 10.540 1.00 97.00 190 ARG A CA 1
ATOM 1505 C C . ARG A 1 190 ? -12.011 -8.195 11.557 1.00 97.00 190 ARG A C 1
ATOM 1507 O O . ARG A 1 190 ? -13.060 -7.679 11.190 1.00 97.00 190 ARG A O 1
ATOM 1514 N N . VAL A 1 191 ? -11.528 -8.071 12.794 1.00 96.69 191 VAL A N 1
ATOM 1515 C CA . VAL A 1 191 ? -12.198 -7.277 13.836 1.00 96.69 191 VAL A CA 1
ATOM 1516 C C . VAL A 1 191 ? -12.332 -5.819 13.400 1.00 96.69 191 VAL A C 1
ATOM 1518 O O . VAL A 1 191 ? -13.404 -5.236 13.540 1.00 96.69 191 VAL A O 1
ATOM 1521 N N . LEU A 1 192 ? -11.278 -5.230 12.826 1.00 95.50 192 LEU A N 1
ATOM 1522 C CA . LEU A 1 192 ? -11.354 -3.873 12.284 1.00 95.50 192 LEU A CA 1
ATOM 1523 C C . LEU A 1 192 ? -12.407 -3.765 11.171 1.00 95.50 192 LEU A C 1
ATOM 1525 O O . LEU A 1 192 ? -13.210 -2.835 11.189 1.00 95.50 192 LEU A O 1
ATOM 1529 N N . ALA A 1 193 ? -12.430 -4.712 10.232 1.00 95.62 193 ALA A N 1
ATOM 1530 C CA . ALA A 1 193 ? -13.414 -4.732 9.155 1.00 95.62 193 ALA A CA 1
ATOM 1531 C C . ALA A 1 193 ? -14.852 -4.829 9.697 1.00 95.62 193 ALA A C 1
ATOM 1533 O O . ALA A 1 193 ? -15.724 -4.094 9.240 1.00 95.62 193 ALA A O 1
ATOM 1534 N N . ASP A 1 194 ? -15.096 -5.663 10.711 1.00 96.19 194 ASP A N 1
ATOM 1535 C CA . ASP A 1 194 ? -16.399 -5.769 11.382 1.00 96.19 194 ASP A CA 1
ATOM 1536 C C . ASP A 1 194 ? -16.822 -4.449 12.030 1.00 96.19 194 ASP A C 1
ATOM 1538 O O . ASP A 1 194 ? -17.952 -3.992 11.842 1.00 96.19 194 ASP A O 1
ATOM 1542 N N . LEU A 1 195 ? -15.901 -3.807 12.752 1.00 95.75 195 LEU A N 1
ATOM 1543 C CA . LEU A 1 195 ? -16.146 -2.517 13.391 1.00 95.75 195 LEU A CA 1
ATOM 1544 C C . LEU A 1 195 ? -16.480 -1.439 12.355 1.00 95.75 195 LEU A C 1
ATOM 1546 O O . LEU A 1 195 ? -17.462 -0.719 12.528 1.00 95.75 195 LEU A O 1
ATOM 1550 N N . VAL A 1 196 ? -15.723 -1.362 11.258 1.00 93.62 196 VAL A N 1
ATOM 1551 C CA . VAL A 1 196 ? -15.971 -0.399 10.176 1.00 93.62 196 VAL A CA 1
ATOM 1552 C C . VAL A 1 196 ? -17.334 -0.630 9.532 1.00 93.62 196 VAL A C 1
ATOM 1554 O O . VAL A 1 196 ? -18.088 0.325 9.359 1.00 93.62 196 VAL A O 1
ATOM 1557 N N . GLN A 1 197 ? -17.684 -1.879 9.224 1.00 93.75 197 GLN A N 1
ATOM 1558 C CA . GLN A 1 197 ? -18.985 -2.208 8.639 1.00 93.75 197 GLN A CA 1
ATOM 1559 C C . GLN A 1 197 ? -20.142 -1.872 9.588 1.00 93.75 197 GLN A C 1
ATOM 1561 O O . GLN A 1 197 ? -21.155 -1.335 9.151 1.00 93.75 197 GLN A O 1
ATOM 1566 N N . SER A 1 198 ? -19.975 -2.096 10.895 1.00 93.50 198 SER A N 1
ATOM 1567 C CA . SER A 1 198 ? -20.986 -1.736 11.899 1.00 93.50 198 SER A CA 1
ATOM 1568 C C . SER A 1 198 ? -21.155 -0.225 12.110 1.00 93.50 198 SER A C 1
ATOM 1570 O O . SER A 1 198 ? -22.208 0.216 12.566 1.00 93.50 198 SER A O 1
ATOM 1572 N N . ALA A 1 199 ? -20.130 0.569 11.786 1.00 92.94 199 ALA A N 1
ATOM 1573 C CA . ALA A 1 199 ? -20.121 2.019 11.967 1.00 92.94 199 ALA A CA 1
ATOM 1574 C C . ALA A 1 199 ? -20.620 2.794 10.736 1.00 92.94 199 ALA A C 1
ATOM 1576 O O . ALA A 1 199 ? -20.770 4.017 10.810 1.00 92.94 199 ALA A O 1
ATOM 1577 N N . LYS A 1 200 ? -20.860 2.121 9.601 1.00 83.38 200 LYS A N 1
ATOM 1578 C CA . LYS A 1 200 ? -21.379 2.776 8.398 1.00 83.38 200 LYS A CA 1
ATOM 1579 C C . LYS A 1 200 ? -22.791 3.309 8.664 1.00 83.38 200 LYS A C 1
ATOM 1581 O O . LYS A 1 200 ? -23.633 2.560 9.160 1.00 83.38 200 LYS A O 1
ATOM 1586 N N . PRO A 1 201 ? -23.063 4.592 8.365 1.00 71.50 201 PRO A N 1
ATOM 1587 C CA . PRO A 1 201 ? -24.415 5.119 8.469 1.00 71.50 201 PRO A CA 1
ATOM 1588 C C . PRO A 1 201 ? -25.337 4.351 7.512 1.00 71.50 201 PRO A C 1
ATOM 1590 O O . PRO A 1 201 ? -24.938 4.055 6.384 1.00 71.50 201 PRO A O 1
ATOM 1593 N N . ALA A 1 202 ? -26.530 4.010 8.008 1.00 56.41 202 ALA A N 1
ATOM 1594 C CA . ALA A 1 202 ? -27.583 3.322 7.260 1.00 56.41 202 ALA A CA 1
ATOM 1595 C C . ALA A 1 202 ? -28.100 4.140 6.067 1.00 56.41 202 ALA A C 1
ATOM 1597 O O . ALA A 1 202 ? -28.088 5.392 6.156 1.00 56.41 202 ALA A O 1
#